Protein 4ZPL (pdb70)

Sequence (316 aa):
ATIRYSVAEEMESGSFVANVAKDLGLEVGKLAERGARLVAEGNRLHFRLHRKTGDLFVKEKLDREALCGKSDPCVLHFEIILAEPLQSFRVEVRVFDINDNAPVFLNKEPLLKIPESTPLGSRFPLQSAQDLDVGLNGLQNYTLSANTYFHLHTRFRSHGPKYAELVLDNPLDREAQPEVNLTITAVDGGSPPKSGTANIRVVVLDVNDHVPQFSRLVYRAQVPENSDNGSLVVVVTATDLDEGTNKQITYSLAENPEAVLRTFLVDPQTGEVRLRGPLDFEMIETYDIDIQATDGGGLSAHSKVLVEVVDVNDHH

CATH classification: 2.60.40.60 (+2 more: 2.60.40.60, 2.60.40.60)

Foldseek 3Di:
DAAEFEDEAQDAFFDFTDACQPVVVHHLVQQLVQPKDKFDPPPDDQWDADRNRSTITGHHRHHQCPQVNADQWRKDWIWIFTVPPTDIHIYIYTYHWDLPWAKEDPALEDEAEAELPDDAFDKAWDDAIDTRTYAQSTWADKAKDDDDFWGKDWDADPRHTPGIMTTTHDRHDCLVPQKDKIKMKIWGRHVVIHIYIGIYIYGYHWDLPWAKDKPDQEAEFEAEQPDDAFDFGDWIDIATSTDDQQTAKFKAFPDADPVDVQFWGADRHRGGTGTHDGGACVVDFKDKTWMWIAGSVGRIDIGIYIYGYDDHVPPD

Secondary structure (DSSP, 8-state):
--EEEEEETTPPTT-EEEETTGGGTS-HHHHHHTT-EEE--TT---EEEETTTTEEEESS---HHHHTTT-SS-EEEEEEE--SS--EEEEEEEEE-------B-S-SS-EEEEESSPPTT-EEEE---B--S-GGGSEEEEEE---SSEEEEEEE-SSSEEEEEEEE-S---TTT-SEEEEEEEEEE-SSS--EEEEEEEEEEEP------EES-SEEEEEEETTPPTT-EEEE--EE-S--TTTT--EEEE-S--HHHHHHEEE-TTT-EEEESS---TTT-SEEEEEEEEE-SSS-EEEEEEEEEEES-TT--

Radius of gyration: 41.29 Å; Cα contacts (8 Å, |Δi|>4): 731; chains: 1; bounding box: 138×32×54 Å

Organism: Mus musculus (NCBI:txid10090)

InterPro domains:
  IPR002126 Cadherin-like [PF00028] (141-233)
  IPR002126 Cadherin-like [PF00028] (247-337)
  IPR002126 Cadherin-like [PF00028] (356-442)
  IPR002126 Cadherin-like [PF00028] (457-553)
  IPR002126 Cadherin-like [PF00028] (581-662)
  IPR002126 Cadherin-like [PR00205] (73-92)
  IPR002126 Cadherin-like [PR00205] (242-271)
  IPR002126 Cadherin-like [PR00205] (314-326)
  IPR002126 Cadherin-like [PR00205] (326-345)
  IPR002126 Cadherin-like [PR00205] (450-463)
  IPR002126 Cadherin-like [PR00205] (510-536)
  IPR002126 Cadherin-like [PR00205] (544-561)
  IPR002126 Cadherin-like [PS50268] (75-133)
  IPR002126 Cadherin-like [PS50268] (134-242)
  IPR002126 Cadherin-like [PS50268] (243-347)
  IPR002126 Cadherin-like [PS50268] (348-452)
  IPR002126 Cadherin-like [PS50268] (453-562)
  IPR002126 Cadherin-like [PS50268] (577-672)
  IPR002126 Cadherin-like [SM00112] (45-131)
  IPR002126 Cadherin-like [SM00112] (155-240)

Structure (mmCIF, N/CA/C/O backbone):
data_4ZPL
#
_entry.id   4ZPL
#
_cell.length_a   74.990
_cell.length_b   106.520
_cell.length_c   149.350
_cell.angle_alpha   90.00
_cell.angle_beta   90.00
_cell.angle_gamma   90.00
#
_symmetry.space_group_name_H-M   'I 21 21 21'
#
loop_
_entity.id
_entity.type
_entity.pdbx_description
1 polymer 'Protein Pcdhb1'
2 branched beta-D-mannopyranose-(1-4)-2-acetamido-2-deoxy-beta-D-glucopyranose-(1-4)-[alpha-L-fucopyranose-(1-6)]2-acetamido-2-deoxy-beta-D-glucopyranose
3 non-polymer 'CALCIUM ION'
4 water water
#
loop_
_atom_site.group_PDB
_atom_site.id
_atom_site.type_symbol
_atom_site.label_atom_id
_atom_site.label_alt_id
_atom_site.label_comp_id
_atom_site.label_asym_id
_atom_site.label_entity_id
_atom_site.label_seq_id
_atom_site.pdbx_PDB_ins_code
_atom_site.Cartn_x
_atom_site.Cartn_y
_atom_site.Cartn_z
_atom_site.occupancy
_atom_site.B_iso_or_equiv
_atom_site.auth_seq_id
_atom_site.auth_comp_id
_atom_site.auth_asym_id
_atom_site.auth_atom_id
_atom_site.pdbx_PDB_model_num
ATOM 1 N N . ALA A 1 1 ? -67.248 -4.522 -17.101 1.00 89.31 1 ALA A N 1
ATOM 2 C CA . ALA A 1 1 ? -67.289 -5.401 -18.262 1.00 95.01 1 ALA A CA 1
ATOM 3 C C . ALA A 1 1 ? -66.424 -6.639 -18.044 1.00 95.49 1 ALA A C 1
ATOM 4 O O . ALA A 1 1 ? -66.880 -7.767 -18.230 1.00 91.87 1 ALA A O 1
ATOM 6 N N . THR A 1 2 ? -65.175 -6.419 -17.649 1.00 100.69 2 THR A N 1
ATOM 7 C CA . THR A 1 2 ? -64.254 -7.516 -17.382 1.00 87.04 2 THR A CA 1
ATOM 8 C C . THR A 1 2 ? -63.550 -7.315 -16.043 1.00 83.68 2 THR A C 1
ATOM 9 O O . THR A 1 2 ? -63.237 -6.188 -15.658 1.00 70.01 2 THR A O 1
ATOM 13 N N . ILE A 1 3 ? -63.313 -8.411 -15.329 1.00 68.35 3 ILE A N 1
ATOM 14 C CA . ILE A 1 3 ? -62.675 -8.335 -14.020 1.00 75.38 3 ILE A CA 1
ATOM 15 C C . ILE A 1 3 ? -61.223 -8.809 -14.100 1.00 87.80 3 ILE A C 1
ATOM 16 O O . ILE A 1 3 ? -60.911 -9.801 -14.764 1.00 94.23 3 ILE A O 1
ATOM 21 N N . ARG A 1 4 ? -60.330 -8.082 -13.438 1.00 79.57 4 ARG A N 1
ATOM 22 C CA . ARG A 1 4 ? -58.912 -8.403 -13.514 1.00 79.22 4 ARG A CA 1
ATOM 23 C C . ARG A 1 4 ? -58.227 -8.425 -12.153 1.00 64.79 4 ARG A C 1
ATOM 24 O O . ARG A 1 4 ? -58.667 -7.767 -11.208 1.00 66.35 4 ARG A O 1
ATOM 32 N N . TYR A 1 5 ? -57.147 -9.195 -12.064 1.00 65.67 5 TYR A N 1
ATOM 33 C CA . TYR A 1 5 ? -56.339 -9.251 -10.852 1.00 65.34 5 TYR A CA 1
ATOM 34 C C . TYR A 1 5 ? -54.855 -9.138 -11.189 1.00 76.77 5 TYR A C 1
ATOM 35 O O . TYR A 1 5 ? -54.465 -9.224 -12.355 1.00 76.75 5 TYR A O 1
ATOM 44 N N . SER A 1 6 ? -54.031 -8.949 -10.163 1.00 85.07 6 SER A N 1
ATOM 45 C CA . SER A 1 6 ? -52.585 -8.890 -10.343 1.00 81.81 6 SER A CA 1
ATOM 46 C C . SER A 1 6 ? -51.888 -9.869 -9.405 1.00 71.06 6 SER A C 1
ATOM 47 O O . SER A 1 6 ? -52.192 -9.925 -8.214 1.00 63.17 6 SER A O 1
ATOM 50 N N . VAL A 1 7 ? -50.955 -10.644 -9.948 1.00 66.73 7 VAL A N 1
ATOM 51 C CA . VAL A 1 7 ? -50.225 -11.624 -9.155 1.00 65.72 7 VAL A CA 1
ATOM 52 C C . VAL A 1 7 ? -48.721 -11.485 -9.390 1.00 83.03 7 VAL A C 1
ATOM 53 O O . VAL A 1 7 ? -48.289 -10.945 -10.410 1.00 85.35 7 VAL A O 1
ATOM 57 N N . ALA A 1 8 ? -47.926 -11.958 -8.435 1.00 89.34 8 ALA A N 1
ATOM 58 C CA . ALA A 1 8 ? -46.475 -11.894 -8.557 1.00 89.89 8 ALA A CA 1
ATOM 59 C C . ALA A 1 8 ? -45.930 -13.157 -9.215 1.00 82.73 8 ALA A C 1
ATOM 60 O O . ALA A 1 8 ? -46.465 -14.250 -9.028 1.00 89.84 8 ALA A O 1
ATOM 62 N N . GLU A 1 9 ? -44.861 -12.993 -9.986 1.00 73.17 9 GLU A N 1
ATOM 63 C CA . GLU A 1 9 ? -44.245 -14.095 -10.715 1.00 70.36 9 GLU A CA 1
ATOM 64 C C . GLU A 1 9 ? -43.568 -15.094 -9.781 1.00 80.62 9 GLU A C 1
ATOM 65 O O . GLU A 1 9 ? -43.077 -14.722 -8.714 1.00 81.39 9 GLU A O 1
ATOM 71 N N . GLU A 1 10 ? -43.570 -16.361 -10.185 1.00 78.91 10 GLU A N 1
ATOM 72 C CA . GLU A 1 10 ? -42.761 -17.399 -9.551 1.00 88.76 10 GLU A CA 1
ATOM 73 C C . GLU A 1 10 ? -43.094 -17.625 -8.079 1.00 80.21 10 GLU A C 1
ATOM 74 O O . GLU A 1 10 ? -42.214 -17.954 -7.285 1.00 92.19 10 GLU A O 1
ATOM 80 N N . MET A 1 11 ? -44.356 -17.440 -7.713 1.00 68.26 11 MET A N 1
ATOM 81 C CA . MET A 1 11 ? -44.791 -17.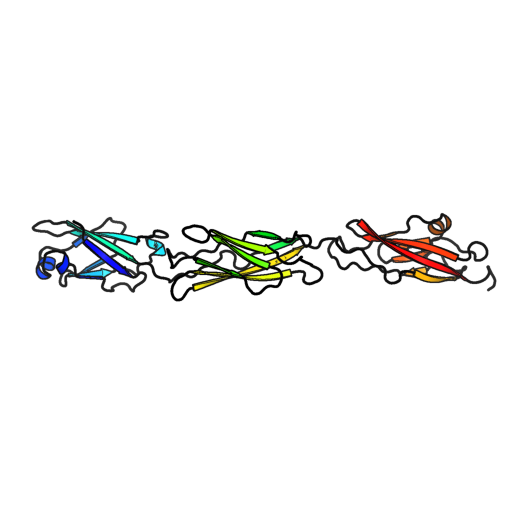775 -6.365 1.00 62.00 11 MET A CA 1
ATOM 82 C C . MET A 1 11 ? -45.260 -19.225 -6.346 1.00 72.47 11 MET A C 1
ATOM 83 O O . MET A 1 11 ? -45.781 -19.724 -7.344 1.00 80.53 11 MET A O 1
ATOM 88 N N . GLU A 1 12 ? -45.060 -19.892 -5.213 1.00 56.94 12 GLU A N 1
ATOM 89 C CA . GLU A 1 12 ? -45.383 -21.311 -5.070 1.00 45.58 12 GLU A CA 1
ATOM 90 C C . GLU A 1 12 ? -46.817 -21.637 -5.471 1.00 49.25 12 GLU A C 1
ATOM 91 O O . GLU A 1 12 ? -47.733 -20.850 -5.234 1.00 64.32 12 GLU A O 1
ATOM 97 N N . SER A 1 13 ? -46.999 -22.803 -6.083 1.00 51.69 13 SER A N 1
ATOM 98 C CA . SER A 1 13 ? -48.309 -23.234 -6.556 1.00 67.70 13 SER A CA 1
ATOM 99 C C . SER A 1 13 ? -49.262 -23.505 -5.396 1.00 64.93 13 SER A C 1
ATOM 100 O O . SER A 1 13 ? -48.841 -23.926 -4.322 1.00 56.01 13 SER A O 1
ATOM 103 N N . GLY A 1 14 ? -50.548 -23.261 -5.622 1.00 64.32 14 GLY A N 1
ATOM 104 C CA . GLY A 1 14 ? -51.554 -23.462 -4.595 1.00 63.34 14 GLY A CA 1
ATOM 105 C C . GLY A 1 14 ? -51.744 -22.231 -3.732 1.00 49.69 14 GLY A C 1
ATOM 106 O O . GLY A 1 14 ? -52.614 -22.197 -2.862 1.00 44.46 14 GLY A O 1
ATOM 107 N N . SER A 1 15 ? -50.923 -21.214 -3.974 1.00 45.11 15 SER A N 1
ATOM 108 C CA . SER A 1 15 ? -51.021 -19.962 -3.233 1.00 55.59 15 SER A CA 1
ATOM 109 C C . SER A 1 15 ? -52.260 -19.177 -3.649 1.00 56.32 15 SER A C 1
ATOM 110 O O . SER A 1 15 ? -52.764 -19.333 -4.760 1.00 52.64 15 SER A O 1
ATOM 113 N N . PHE A 1 16 ? -52.738 -18.332 -2.742 1.00 40.58 16 PHE A N 1
ATOM 114 C CA . PHE A 1 16 ? -53.965 -17.566 -2.936 1.00 45.24 16 PHE A CA 1
ATOM 115 C C . PHE A 1 16 ? -53.785 -16.429 -3.932 1.00 44.19 16 PHE A C 1
ATOM 116 O O . PHE A 1 16 ? -52.717 -15.821 -4.008 1.00 57.27 16 PHE A O 1
ATOM 124 N N . VAL A 1 17 ? -54.839 -16.143 -4.690 1.00 41.17 17 VAL A N 1
ATOM 125 C CA . VAL A 1 17 ? -54.812 -15.054 -5.658 1.00 44.97 17 VAL A CA 1
ATOM 126 C C . VAL A 1 17 ? -55.824 -13.975 -5.281 1.00 59.92 17 VAL A C 1
ATOM 127 O O . VAL A 1 17 ? -55.454 -12.835 -4.996 1.00 42.45 17 VAL A O 1
ATOM 131 N N . ALA A 1 18 ? -57.101 -14.346 -5.274 1.00 63.57 18 ALA A N 1
ATOM 132 C CA . ALA A 1 18 ? -58.174 -13.409 -4.963 1.00 68.51 18 ALA A CA 1
ATOM 133 C C . ALA A 1 18 ? -59.439 -14.149 -4.543 1.00 64.70 18 ALA A C 1
ATOM 134 O O . ALA A 1 18 ? -59.524 -15.369 -4.671 1.00 55.57 18 ALA A O 1
ATOM 136 N N . ASN A 1 19 ? -60.411 -13.408 -4.020 1.00 77.82 19 ASN A N 1
ATOM 137 C CA . ASN A 1 19 ? -61.705 -13.983 -3.681 1.00 74.70 19 ASN A CA 1
ATOM 138 C C . ASN A 1 19 ? -62.756 -13.503 -4.675 1.00 58.69 19 ASN A C 1
ATOM 139 O O . ASN A 1 19 ? -62.997 -12.304 -4.812 1.00 59.57 19 ASN A O 1
ATOM 144 N N . VAL A 1 20 ? -63.377 -14.454 -5.364 1.00 46.25 20 VAL A N 1
ATOM 145 C CA . VAL A 1 20 ? -64.233 -14.155 -6.508 1.00 58.02 20 VAL A CA 1
ATOM 146 C C . VAL A 1 20 ? -65.561 -13.504 -6.127 1.00 69.39 20 VAL A C 1
ATOM 147 O O . VAL A 1 20 ? -65.982 -12.533 -6.756 1.00 82.24 20 VAL A O 1
ATOM 151 N N . ALA A 1 21 ? -66.204 -14.040 -5.092 1.00 72.28 21 ALA A N 1
ATOM 152 C CA . ALA A 1 21 ? -67.551 -13.634 -4.688 1.00 64.23 21 ALA A CA 1
ATOM 153 C C . ALA A 1 21 ? -67.720 -12.126 -4.514 1.00 67.88 21 ALA A C 1
ATOM 154 O O . ALA A 1 21 ? -68.772 -11.573 -4.840 1.00 62.16 21 ALA A O 1
ATOM 156 N N . LYS A 1 22 ? -66.686 -11.469 -3.997 1.00 74.90 22 LYS A N 1
ATOM 157 C CA . LYS A 1 22 ? -66.738 -10.035 -3.729 1.00 80.13 22 LYS A CA 1
ATOM 158 C C . LYS A 1 22 ? -66.973 -9.223 -4.998 1.00 74.11 22 LYS A C 1
ATOM 159 O O . LYS A 1 22 ? -68.006 -8.568 -5.149 1.00 73.91 22 LYS A O 1
ATOM 161 N N . ASP A 1 23 ? -66.009 -9.276 -5.911 1.00 79.10 23 ASP A N 1
ATOM 162 C CA . ASP A 1 23 ? -66.077 -8.494 -7.140 1.00 88.67 23 ASP A CA 1
ATOM 163 C C . ASP A 1 23 ? -66.768 -9.251 -8.274 1.00 68.92 23 ASP A C 1
ATOM 164 O O . ASP A 1 23 ? -66.471 -9.035 -9.447 1.00 60.37 23 ASP A O 1
ATOM 169 N N . LEU A 1 24 ? -67.692 -10.137 -7.916 1.00 66.33 24 LEU A N 1
ATOM 170 C CA . LEU A 1 24 ? -68.501 -10.831 -8.911 1.00 69.65 24 LEU A CA 1
ATOM 171 C C . LEU A 1 24 ? -69.940 -10.329 -8.861 1.00 68.96 24 LEU A C 1
ATOM 172 O O . LEU A 1 24 ? -70.702 -10.497 -9.812 1.00 61.82 24 LEU A O 1
ATOM 177 N N . GLY A 1 25 ? -70.298 -9.700 -7.746 1.00 76.95 25 GLY A N 1
ATOM 178 C CA . GLY A 1 25 ? -71.646 -9.203 -7.545 1.00 76.60 25 GLY A CA 1
ATOM 179 C C . GLY A 1 25 ? -72.534 -10.258 -6.917 1.00 74.24 25 GLY A C 1
ATOM 180 O O . GLY A 1 25 ? -73.759 -10.204 -7.032 1.00 94.19 25 GLY A O 1
ATOM 181 N N . LEU A 1 26 ? -71.907 -11.225 -6.253 1.00 53.57 26 LEU A N 1
ATOM 182 C CA . LEU A 1 26 ? -72.626 -12.337 -5.640 1.00 49.36 26 LEU A CA 1
ATOM 183 C C . LEU A 1 26 ? -72.208 -12.562 -4.190 1.00 47.05 26 LEU A C 1
ATOM 184 O O . LEU A 1 26 ? -71.659 -11.672 -3.539 1.00 55.22 26 LEU A O 1
ATOM 189 N N . GLU A 1 27 ? -72.484 -13.765 -3.697 1.00 40.82 27 GLU A N 1
ATOM 190 C CA . GLU A 1 27 ? -72.029 -14.205 -2.384 1.00 57.52 27 GLU A CA 1
ATOM 191 C C . GLU A 1 27 ? -71.468 -15.623 -2.504 1.00 80.93 27 GLU A C 1
ATOM 192 O O . GLU A 1 27 ? -71.684 -16.295 -3.513 1.00 100.47 27 GLU A O 1
ATOM 198 N N . VAL A 1 28 ? -70.745 -16.065 -1.479 1.00 77.70 28 VAL A N 1
ATOM 199 C CA . VAL A 1 28 ? -70.077 -17.365 -1.490 1.00 66.57 28 VAL A CA 1
ATOM 200 C C . VAL A 1 28 ? -71.053 -18.522 -1.709 1.00 68.60 28 VAL A C 1
ATOM 201 O O . VAL A 1 28 ? -70.811 -19.417 -2.529 1.00 70.09 28 VAL A O 1
ATOM 205 N N . GLY A 1 29 ? -72.157 -18.494 -0.968 1.00 76.34 29 GLY A N 1
ATOM 206 C CA . GLY A 1 29 ? -73.191 -19.505 -1.084 1.00 77.96 29 GLY A CA 1
ATOM 207 C C . GLY A 1 29 ? -73.770 -19.568 -2.483 1.00 72.10 29 GLY A C 1
ATOM 208 O O . GLY A 1 29 ? -74.093 -20.645 -2.980 1.00 69.82 29 GLY A O 1
ATOM 209 N N . LYS A 1 30 ? -73.900 -18.407 -3.118 1.00 59.93 30 LYS A N 1
ATOM 210 C CA . LYS A 1 30 ? -74.368 -18.335 -4.497 1.00 63.58 30 LYS A CA 1
ATOM 211 C C . LYS A 1 30 ? -73.373 -19.005 -5.434 1.00 70.46 30 LYS A C 1
ATOM 212 O O . LYS A 1 30 ? -73.765 -19.694 -6.376 1.00 71.42 30 LYS A O 1
ATOM 215 N N . LEU A 1 31 ? -72.086 -18.792 -5.172 1.00 82.62 31 LEU A N 1
ATOM 216 C CA . LEU A 1 31 ? -71.029 -19.431 -5.948 1.00 77.87 31 LEU A CA 1
ATOM 217 C C . LEU A 1 31 ? -71.131 -20.946 -5.846 1.00 74.05 31 LEU A C 1
ATOM 218 O O . LEU A 1 31 ? -71.059 -21.651 -6.852 1.00 72.98 31 LEU A O 1
ATOM 223 N N . ALA A 1 32 ? -71.302 -21.440 -4.623 1.00 72.38 32 ALA A N 1
ATOM 224 C CA . ALA A 1 32 ? -71.448 -22.874 -4.401 1.00 62.37 32 ALA A CA 1
ATOM 225 C C . ALA A 1 32 ? -72.706 -23.421 -5.075 1.00 69.07 32 ALA A C 1
ATOM 226 O O . ALA A 1 32 ? -72.709 -24.537 -5.595 1.00 56.55 32 ALA A O 1
ATOM 228 N N . GLU A 1 33 ? -73.767 -22.619 -5.072 1.00 75.19 33 GLU A N 1
ATOM 229 C CA . GLU A 1 33 ? -75.073 -23.051 -5.561 1.00 74.04 33 GLU A CA 1
ATOM 230 C C . GLU A 1 33 ? -75.194 -22.996 -7.082 1.00 70.83 33 GLU A C 1
ATOM 231 O O . GLU A 1 33 ? -75.684 -23.938 -7.706 1.00 71.50 33 GLU A O 1
ATOM 237 N N . ARG A 1 34 ? -74.745 -21.895 -7.675 1.00 71.16 34 ARG A N 1
ATOM 238 C CA . ARG A 1 34 ? -74.921 -21.673 -9.108 1.00 70.97 34 ARG A CA 1
ATOM 239 C C . ARG A 1 34 ? -73.926 -22.463 -9.957 1.00 63.20 34 ARG A C 1
ATOM 240 O O . ARG A 1 34 ? -73.890 -22.316 -11.178 1.00 70.42 34 ARG A O 1
ATOM 248 N N . GLY A 1 35 ? -73.125 -23.302 -9.308 1.00 66.25 35 GLY A N 1
ATOM 249 C CA . GLY A 1 35 ? -72.167 -24.139 -10.005 1.00 62.02 35 GLY A CA 1
ATOM 250 C C . GLY A 1 35 ? -71.068 -23.345 -10.684 1.00 71.10 35 GLY A C 1
ATOM 251 O O . GLY A 1 35 ? -70.916 -23.397 -11.905 1.00 75.01 35 GLY A O 1
ATOM 252 N N . ALA A 1 36 ? -70.299 -22.608 -9.888 1.00 71.17 36 ALA A N 1
ATOM 253 C CA . ALA A 1 36 ? -69.202 -21.800 -10.407 1.00 64.43 36 ALA A CA 1
ATOM 254 C C . ALA A 1 36 ? -68.103 -22.677 -10.992 1.00 63.09 36 ALA A C 1
ATOM 255 O O . ALA A 1 36 ? -67.435 -23.412 -10.266 1.00 65.53 36 ALA A O 1
ATOM 257 N N . ARG A 1 37 ? -67.915 -22.600 -12.305 1.00 64.91 37 ARG A N 1
ATOM 258 C CA . ARG A 1 37 ? -66.905 -23.425 -12.959 1.00 65.05 37 ARG A CA 1
ATOM 259 C C . ARG A 1 37 ? -65.925 -22.578 -13.765 1.00 69.69 37 ARG A C 1
ATOM 260 O O . ARG A 1 37 ? -66.319 -21.620 -14.423 1.00 70.43 37 ARG A O 1
ATOM 268 N N . LEU A 1 38 ? -64.645 -22.932 -13.704 1.00 79.36 38 LEU A N 1
ATOM 269 C CA . LEU A 1 38 ? -63.623 -22.220 -14.463 1.00 56.53 38 LEU A CA 1
ATOM 270 C C . LEU A 1 38 ? -63.396 -22.855 -15.829 1.00 65.43 38 LEU A C 1
ATOM 271 O O . LEU A 1 38 ? -63.070 -24.036 -15.927 1.00 62.59 38 LEU A O 1
ATOM 276 N N . VAL A 1 39 ? -63.577 -22.063 -16.882 1.00 73.83 39 VAL A N 1
ATOM 277 C CA . VAL A 1 39 ? -63.357 -22.539 -18.242 1.00 97.25 39 VAL A CA 1
ATOM 278 C C . VAL A 1 39 ? -62.564 -21.530 -19.069 1.00 92.92 39 VAL A C 1
ATOM 279 O O . VAL A 1 39 ? -62.871 -20.338 -19.084 1.00 102.72 39 VAL A O 1
ATOM 283 N N . ALA A 1 40 ? -61.530 -22.025 -19.740 1.00 80.83 40 ALA A N 1
ATOM 284 C CA . ALA A 1 40 ? -60.769 -21.239 -20.699 1.00 84.93 40 ALA A CA 1
ATOM 285 C C . ALA A 1 40 ? -60.530 -22.093 -21.933 1.00 107.39 40 ALA A C 1
ATOM 286 O O . ALA A 1 40 ? -61.140 -23.152 -22.084 1.00 107.47 40 ALA A O 1
ATOM 288 N N . GLU A 1 41 ? -59.648 -21.640 -22.817 1.00 112.03 41 GLU A N 1
ATOM 289 C CA . GLU A 1 41 ? -59.260 -22.451 -23.964 1.00 122.25 41 GLU A CA 1
ATOM 290 C C . GLU A 1 41 ? -58.541 -23.702 -23.470 1.00 143.76 41 GLU A C 1
ATOM 291 O O . GLU A 1 41 ? -57.956 -23.703 -22.386 1.00 146.02 41 GLU A O 1
ATOM 297 N N . GLY A 1 42 ? -58.593 -24.765 -24.266 1.00 149.27 42 GLY A N 1
ATOM 298 C CA . GLY A 1 42 ? -58.083 -26.062 -23.859 1.00 148.53 42 GLY A CA 1
ATOM 299 C C . GLY A 1 42 ? -56.627 -26.102 -23.433 1.00 156.20 42 GLY A C 1
ATOM 300 O O . GLY A 1 42 ? -56.257 -26.877 -22.551 1.00 154.39 42 GLY A O 1
ATOM 301 N N . ASN A 1 43 ? -55.799 -25.266 -24.052 1.00 168.17 43 ASN A N 1
ATOM 302 C CA . ASN A 1 43 ? -54.361 -25.293 -23.804 1.00 170.70 43 ASN A CA 1
ATOM 303 C C . ASN A 1 43 ? -53.960 -24.736 -22.440 1.00 157.13 43 ASN A C 1
ATOM 304 O O . ASN A 1 43 ? -53.025 -25.234 -21.814 1.00 158.85 43 ASN A O 1
ATOM 309 N N . ARG A 1 44 ? -54.665 -23.708 -21.977 1.00 136.34 44 ARG A N 1
ATOM 310 C CA . ARG A 1 44 ? -54.294 -23.043 -20.730 1.00 113.40 44 ARG A CA 1
ATOM 311 C C . ARG A 1 44 ? -55.263 -23.334 -19.582 1.00 108.07 44 ARG A C 1
ATOM 312 O O . ARG A 1 44 ? -56.462 -23.074 -19.681 1.00 122.48 44 ARG A O 1
ATOM 314 N N . LEU A 1 45 ? -54.721 -23.875 -18.494 1.00 91.83 45 LEU A N 1
ATOM 315 C CA . LEU A 1 45 ? -55.488 -24.158 -17.285 1.00 91.05 45 LEU A CA 1
ATOM 316 C C . LEU A 1 45 ? -54.668 -23.754 -16.064 1.00 74.79 45 LEU A C 1
ATOM 317 O O . LEU A 1 45 ? -54.318 -24.592 -15.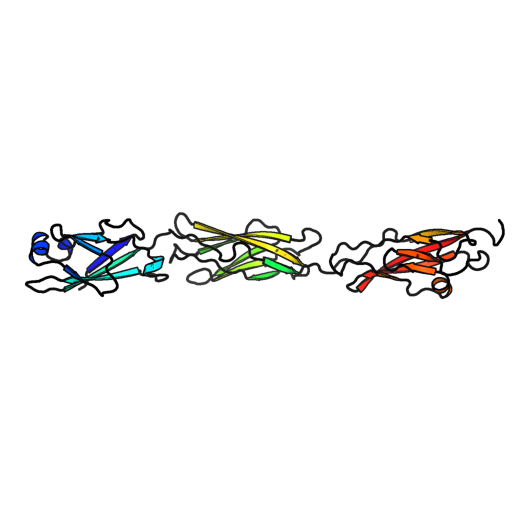235 1.00 78.32 45 LEU A O 1
ATOM 322 N N . HIS A 1 46 ? -54.367 -22.464 -15.958 1.00 64.88 46 HIS A N 1
ATOM 323 C CA . HIS A 1 46 ? -53.387 -21.976 -14.990 1.00 60.24 46 HIS A CA 1
ATOM 324 C C . HIS A 1 46 ? -53.909 -21.810 -13.562 1.00 57.03 46 HIS A C 1
ATOM 325 O O . HIS A 1 46 ? -53.119 -21.770 -12.618 1.00 46.79 46 HIS A O 1
ATOM 332 N N . PHE A 1 47 ? -55.224 -21.712 -13.392 1.00 71.12 47 PHE A N 1
ATOM 333 C CA . PHE A 1 47 ? -55.782 -21.434 -12.068 1.00 60.29 47 PHE A CA 1
ATOM 334 C C . PHE A 1 47 ? -56.777 -22.492 -11.592 1.00 45.16 47 PHE A C 1
ATOM 335 O O . PHE A 1 47 ? -57.090 -23.440 -12.313 1.00 66.89 47 PHE A O 1
ATOM 343 N N . ARG A 1 48 ? -57.262 -22.315 -10.366 1.00 44.65 48 ARG A N 1
ATOM 344 C CA . ARG A 1 48 ? -58.234 -23.223 -9.766 1.00 55.82 48 ARG A CA 1
ATOM 345 C C . ARG A 1 48 ? -59.160 -22.464 -8.818 1.00 57.48 48 ARG A C 1
ATOM 346 O O . ARG A 1 48 ? -58.708 -21.622 -8.043 1.00 73.24 48 ARG A O 1
ATOM 354 N N . LEU A 1 49 ? -60.454 -22.764 -8.884 1.00 47.33 49 LEU A N 1
ATOM 355 C CA . LEU A 1 49 ? -61.432 -22.110 -8.021 1.00 56.64 49 LEU A CA 1
ATOM 356 C C . LEU A 1 49 ? -62.056 -23.072 -7.015 1.00 74.50 49 LEU A C 1
ATOM 357 O O . LEU A 1 49 ? -62.568 -24.127 -7.384 1.00 72.06 49 LEU A O 1
ATOM 362 N N . HIS A 1 50 ? -62.010 -22.696 -5.741 1.00 69.85 50 HIS A N 1
ATOM 363 C CA . HIS A 1 50 ? -62.725 -23.422 -4.703 1.00 68.81 50 HIS A CA 1
ATOM 364 C C . HIS A 1 50 ? -64.093 -22.780 -4.504 1.00 79.19 50 HIS A C 1
ATOM 365 O O . HIS A 1 50 ? -64.191 -21.647 -4.025 1.00 89.21 50 HIS A O 1
ATOM 372 N N . ARG A 1 51 ? -65.136 -23.515 -4.888 1.00 75.67 51 ARG A N 1
ATOM 373 C CA . ARG A 1 51 ? -66.515 -23.032 -4.855 1.00 48.41 51 ARG A CA 1
ATOM 374 C C . ARG A 1 51 ? -66.992 -22.667 -3.453 1.00 57.49 51 ARG A C 1
ATOM 375 O O . ARG A 1 51 ? -67.446 -21.546 -3.217 1.00 55.17 51 ARG A O 1
ATOM 383 N N . LYS A 1 52 ? -66.892 -23.624 -2.534 1.00 50.58 52 LYS A N 1
ATOM 384 C CA . LYS A 1 52 ? -67.449 -23.483 -1.189 1.00 58.53 52 LYS A CA 1
ATOM 385 C C . LYS A 1 52 ? -66.915 -22.267 -0.440 1.00 72.82 52 LYS A C 1
ATOM 386 O O . LYS A 1 52 ? -67.553 -21.768 0.483 1.00 87.46 52 LYS A O 1
ATOM 392 N N . THR A 1 53 ? -65.744 -21.792 -0.848 1.00 69.97 53 THR A N 1
ATOM 393 C CA . THR A 1 53 ? -65.115 -20.645 -0.207 1.00 58.14 53 THR A CA 1
ATOM 394 C C . THR A 1 53 ? -64.986 -19.476 -1.174 1.00 37.87 53 THR A C 1
ATOM 395 O O . THR A 1 53 ? -64.725 -18.345 -0.764 1.00 38.02 53 THR A O 1
ATOM 399 N N . GLY A 1 54 ? -65.175 -19.757 -2.459 1.00 38.19 54 GLY A N 1
ATOM 400 C CA . GLY A 1 54 ? -65.017 -18.750 -3.491 1.00 38.75 54 GLY A CA 1
ATOM 401 C C . GLY A 1 54 ? -63.575 -18.300 -3.607 1.00 70.18 54 GLY A C 1
ATOM 402 O O . GLY A 1 54 ? -63.304 -17.147 -3.942 1.00 39.45 54 GLY A O 1
ATOM 403 N N . ASP A 1 55 ? -62.644 -19.210 -3.338 1.00 66.51 55 ASP A N 1
ATOM 404 C CA . ASP A 1 55 ? -61.230 -18.837 -3.302 1.00 57.20 55 ASP A CA 1
ATOM 405 C C . ASP A 1 55 ? -60.487 -19.184 -4.588 1.00 55.99 55 ASP A C 1
ATOM 406 O O . ASP A 1 55 ? -60.585 -20.298 -5.092 1.00 43.32 55 ASP A O 1
ATOM 411 N N . LEU A 1 56 ? -59.731 -18.224 -5.108 1.00 55.65 56 LEU A N 1
ATOM 412 C CA . LEU A 1 56 ? -58.969 -18.436 -6.331 1.00 56.99 56 LEU A CA 1
ATOM 413 C C . LEU A 1 56 ? -57.501 -18.725 -6.028 1.00 52.76 56 LEU A C 1
ATOM 414 O O . LEU A 1 56 ? -56.784 -17.876 -5.500 1.00 72.17 56 LEU A O 1
ATOM 419 N N . PHE A 1 57 ? -57.066 -19.934 -6.364 1.00 52.13 57 PHE A N 1
ATOM 420 C CA . PHE A 1 57 ? -55.681 -20.343 -6.163 1.00 48.59 57 PHE A CA 1
ATOM 421 C C . PHE A 1 57 ? -54.981 -20.519 -7.506 1.00 55.08 57 PHE A C 1
ATOM 422 O O . PHE A 1 57 ? -55.631 -20.795 -8.516 1.00 63.40 57 PHE A O 1
ATOM 430 N N . VAL A 1 58 ? -53.662 -20.354 -7.518 1.00 77.37 58 VAL A N 1
ATOM 431 C CA . VAL A 1 58 ? -52.890 -20.582 -8.730 1.00 69.42 58 VAL A CA 1
ATOM 432 C C . VAL A 1 58 ? -52.418 -22.035 -8.755 1.00 54.88 58 VAL A C 1
ATOM 433 O O . VAL A 1 58 ? -51.897 -22.552 -7.768 1.00 50.38 58 VAL A O 1
ATOM 437 N N . LYS A 1 59 ? -52.621 -22.696 -9.888 1.00 52.24 59 LYS A N 1
ATOM 438 C CA . LYS A 1 59 ? -52.417 -24.137 -9.980 1.00 60.93 59 LYS A CA 1
ATOM 439 C C . LYS A 1 59 ? -50.946 -24.517 -10.132 1.00 70.52 59 LYS A C 1
ATOM 440 O O . LYS A 1 59 ? -50.543 -25.627 -9.777 1.00 72.89 59 LYS A O 1
ATOM 446 N N . GLU A 1 60 ? -50.143 -23.595 -10.653 1.00 78.62 60 GLU A N 1
ATOM 447 C CA . GLU A 1 60 ? -48.744 -23.890 -10.940 1.00 73.95 60 GLU A CA 1
ATOM 448 C C . GLU A 1 60 ? -47.838 -22.684 -10.715 1.00 69.66 60 GLU A C 1
ATOM 449 O O . GLU A 1 60 ? -48.298 -21.542 -10.707 1.00 76.30 60 GLU A O 1
ATOM 455 N N . LYS A 1 61 ? -46.547 -22.946 -10.534 1.00 66.78 61 LYS A N 1
ATOM 456 C CA . LYS A 1 61 ? -45.569 -21.880 -10.368 1.00 73.80 61 LYS A CA 1
ATOM 457 C C . LYS A 1 61 ? -45.434 -21.100 -11.672 1.00 76.00 61 LYS A C 1
ATOM 458 O O . LYS A 1 61 ? -44.896 -21.608 -12.657 1.00 80.42 61 LYS A O 1
ATOM 464 N N . LEU A 1 62 ? -45.937 -19.870 -11.674 1.00 77.19 62 LEU A N 1
ATOM 465 C CA . LEU A 1 62 ? -45.977 -19.061 -12.886 1.00 80.48 62 LEU A CA 1
ATOM 466 C C . LEU A 1 62 ? -44.616 -18.472 -13.241 1.00 77.40 62 LEU A C 1
ATOM 467 O O . LEU A 1 62 ? -44.074 -17.648 -12.508 1.00 66.42 62 LEU A O 1
ATOM 472 N N . ASP A 1 63 ? -44.075 -18.899 -14.377 1.00 75.96 63 ASP A N 1
ATOM 473 C CA . ASP A 1 63 ? -42.813 -18.369 -14.877 1.00 83.37 63 ASP A CA 1
ATOM 474 C C . ASP A 1 63 ? -43.071 -17.396 -16.023 1.00 80.88 63 ASP A C 1
ATOM 475 O O . ASP A 1 63 ? -43.449 -17.805 -17.119 1.00 77.67 63 ASP A O 1
ATOM 480 N N . ARG A 1 64 ? -42.864 -16.109 -15.762 1.00 78.40 64 ARG A N 1
ATOM 481 C CA . ARG A 1 64 ? -43.199 -15.064 -16.725 1.00 66.73 64 ARG A CA 1
ATOM 482 C C . ARG A 1 64 ? -42.344 -15.132 -17.990 1.00 74.55 64 ARG A C 1
ATOM 483 O O . ARG A 1 64 ? -42.814 -14.809 -19.081 1.00 80.78 64 ARG A O 1
ATOM 491 N N . GLU A 1 65 ? -41.091 -15.552 -17.840 1.00 79.42 65 GLU A N 1
ATOM 492 C CA . GLU A 1 65 ? -40.177 -15.644 -18.976 1.00 77.08 65 GLU A CA 1
ATOM 493 C C . GLU A 1 65 ? -40.565 -16.775 -19.924 1.00 91.36 65 GLU A C 1
ATOM 494 O O . GLU A 1 65 ? -40.097 -16.833 -21.061 1.00 112.24 65 GLU A O 1
ATOM 500 N N . ALA A 1 66 ? -41.422 -17.673 -19.452 1.00 64.80 66 ALA A N 1
ATOM 501 C CA . ALA A 1 66 ? -41.884 -18.788 -20.269 1.00 67.16 66 ALA A CA 1
ATOM 502 C C . ALA A 1 66 ? -43.251 -18.491 -20.875 1.00 74.86 66 ALA A C 1
ATOM 503 O O . ALA A 1 66 ? -43.482 -18.738 -22.058 1.00 86.56 66 ALA A O 1
ATOM 505 N N . LEU A 1 67 ? -44.151 -17.955 -20.057 1.00 70.14 67 LEU A N 1
ATOM 506 C CA . LEU A 1 67 ? -45.512 -17.664 -20.497 1.00 81.33 67 LEU A CA 1
ATOM 507 C C . LEU A 1 67 ? -45.553 -16.525 -21.512 1.00 96.11 67 LEU A C 1
ATOM 508 O O . LEU A 1 67 ? -46.061 -16.688 -22.622 1.00 104.68 67 LEU A O 1
ATOM 513 N N . CYS A 1 68 ? -45.014 -15.372 -21.129 1.00 84.55 68 CYS A N 1
ATOM 514 C CA . CYS A 1 68 ? -45.075 -14.181 -21.970 1.00 76.39 68 CYS A CA 1
ATOM 515 C C . CYS A 1 68 ? -43.770 -13.942 -22.723 1.00 84.44 68 CYS A C 1
ATOM 516 O O . CYS A 1 68 ? -43.748 -13.248 -23.740 1.00 86.52 68 CYS A O 1
ATOM 519 N N . GLY A 1 69 ? -42.684 -14.521 -22.222 1.00 78.14 69 GLY A N 1
ATOM 520 C CA . GLY A 1 69 ? -41.386 -14.372 -22.855 1.00 71.28 69 GLY A CA 1
ATOM 521 C C . GLY A 1 69 ? -40.785 -12.995 -22.653 1.00 74.84 69 GLY A C 1
ATOM 522 O O . GLY A 1 69 ? -40.285 -12.677 -21.574 1.00 79.91 69 GLY A O 1
ATOM 523 N N . LYS A 1 70 ? -40.837 -12.175 -23.698 1.00 72.00 70 LYS A N 1
ATOM 524 C CA . LYS A 1 70 ? -40.258 -10.836 -23.656 1.00 70.07 70 LYS A CA 1
ATOM 525 C C . LYS A 1 70 ? -41.324 -9.747 -23.742 1.00 79.68 70 LYS A C 1
ATOM 526 O O . LYS A 1 70 ? -41.028 -8.606 -24.096 1.00 78.55 70 LYS A O 1
ATOM 532 N N . SER A 1 71 ? -42.563 -10.102 -23.418 1.00 91.19 71 SER A N 1
ATOM 533 C CA . SER A 1 71 ? -43.670 -9.155 -23.497 1.00 90.81 71 SER A CA 1
ATOM 534 C C . SER A 1 71 ? -43.848 -8.404 -22.181 1.00 98.31 71 SER A C 1
ATOM 535 O O . SER A 1 71 ? -43.796 -8.997 -21.105 1.00 98.93 71 SER A O 1
ATOM 538 N N . ASP A 1 72 ? -44.062 -7.096 -22.278 1.00 95.89 72 ASP A N 1
ATOM 539 C CA . ASP A 1 72 ? -44.185 -6.246 -21.097 1.00 101.03 72 ASP A CA 1
ATOM 540 C C . ASP A 1 72 ? -45.437 -6.569 -20.268 1.00 91.27 72 ASP A C 1
ATOM 541 O O . ASP A 1 72 ? -45.334 -6.742 -19.053 1.00 86.69 72 ASP A O 1
ATOM 546 N N . PRO A 1 73 ? -46.623 -6.653 -20.903 1.00 94.86 73 PRO A N 1
ATOM 547 C CA . PRO A 1 73 ? -47.733 -7.085 -20.051 1.00 80.57 73 PRO A CA 1
ATOM 548 C C . PRO A 1 73 ? -47.992 -8.588 -20.154 1.00 69.56 73 PRO A C 1
ATOM 549 O O . PRO A 1 73 ? -48.351 -9.087 -21.219 1.00 66.66 73 PRO A O 1
ATOM 553 N N . CYS A 1 74 ? -47.802 -9.304 -19.051 1.00 63.28 74 CYS A N 1
ATOM 554 C CA . CYS A 1 74 ? -48.052 -10.740 -19.031 1.00 64.64 74 CYS A CA 1
ATOM 555 C C . CYS A 1 74 ? -49.432 -11.036 -18.456 1.00 96.22 74 CYS A C 1
ATOM 556 O O . CYS A 1 74 ? -49.609 -11.075 -17.242 1.00 121.71 74 CYS A O 1
ATOM 559 N N . VAL A 1 75 ? -50.407 -11.246 -19.335 1.00 96.43 75 VAL A N 1
ATOM 560 C CA . VAL A 1 75 ? -51.790 -11.438 -18.913 1.00 77.45 75 VAL A CA 1
ATOM 561 C C . VAL A 1 75 ? -52.314 -12.830 -19.256 1.00 67.09 75 VAL A C 1
ATOM 562 O O . VAL A 1 75 ? -52.125 -13.319 -20.366 1.00 58.20 75 VAL A O 1
ATOM 566 N N . LEU A 1 76 ? -52.971 -13.465 -18.290 1.00 55.03 76 LEU A N 1
ATOM 567 C CA . LEU A 1 76 ? -53.617 -14.752 -18.516 1.00 76.73 76 LEU A CA 1
ATOM 568 C C . LEU A 1 76 ? -55.135 -14.601 -18.440 1.00 81.32 76 LEU A C 1
ATOM 569 O O . LEU A 1 76 ? -55.668 -14.079 -17.461 1.00 88.79 76 LEU A O 1
ATOM 574 N N . HIS A 1 77 ? -55.822 -15.054 -19.484 1.00 90.12 77 HIS A N 1
ATOM 575 C CA . HIS A 1 77 ? -57.272 -14.920 -19.566 1.00 88.71 77 HIS A CA 1
ATOM 576 C C . HIS A 1 77 ? -57.992 -16.228 -19.264 1.00 91.81 77 HIS A C 1
ATOM 577 O O . HIS A 1 77 ? -57.518 -17.306 -19.619 1.00 84.15 77 HIS A O 1
ATOM 584 N N . PHE A 1 78 ? -59.144 -16.118 -18.609 1.00 95.78 78 PHE A N 1
ATOM 585 C CA . PHE A 1 78 ? -60.008 -17.268 -18.363 1.00 85.95 78 PHE A CA 1
ATOM 586 C C . PHE A 1 78 ? -61.391 -16.783 -17.958 1.00 89.81 78 PHE A C 1
ATOM 587 O O . PHE A 1 78 ? -61.534 -15.688 -17.417 1.00 85.89 78 PHE A O 1
ATOM 595 N N . GLU A 1 79 ? -62.410 -17.594 -18.223 1.00 94.26 79 GLU A N 1
ATOM 596 C CA . GLU A 1 79 ? -63.774 -17.177 -17.939 1.00 84.77 79 GLU A CA 1
ATOM 597 C C . GLU A 1 79 ? -64.435 -18.024 -16.859 1.00 68.52 79 GLU A C 1
ATOM 598 O O . GLU A 1 79 ? -64.309 -19.248 -16.843 1.00 64.69 79 GLU A O 1
ATOM 604 N N . ILE A 1 80 ? -65.137 -17.349 -15.956 1.00 62.17 80 ILE A N 1
ATOM 605 C CA . ILE A 1 80 ? -65.931 -18.022 -14.939 1.00 58.95 80 ILE A CA 1
ATOM 606 C C . ILE A 1 80 ? -67.358 -18.191 -15.433 1.00 71.40 80 ILE A C 1
ATOM 607 O O . ILE A 1 80 ? -68.061 -17.207 -15.665 1.00 72.86 80 ILE A O 1
ATOM 612 N N . ILE A 1 81 ? -67.785 -19.437 -15.604 1.00 62.56 81 ILE A N 1
ATOM 613 C CA . ILE A 1 81 ? -69.151 -19.707 -16.025 1.00 71.48 81 ILE A CA 1
ATOM 614 C C . ILE A 1 81 ? -70.015 -20.076 -14.821 1.00 83.41 81 ILE A C 1
ATOM 615 O O . ILE A 1 81 ? -69.566 -20.762 -13.894 1.00 86.45 81 ILE A O 1
ATOM 620 N N . LEU A 1 82 ? -71.250 -19.586 -14.835 1.00 85.36 82 LEU A N 1
ATOM 621 C CA . LEU A 1 82 ? -72.228 -19.901 -13.802 1.00 77.06 82 LEU A CA 1
ATOM 622 C C . LEU A 1 82 ? -73.430 -20.589 -14.434 1.00 76.20 82 LEU A C 1
ATOM 623 O O . LEU A 1 82 ? -73.375 -21.011 -15.589 1.00 75.77 82 LEU A O 1
ATOM 628 N N . ALA A 1 83 ? -74.516 -20.699 -13.677 1.00 69.67 83 ALA A N 1
ATOM 629 C CA . ALA A 1 83 ? -75.736 -21.317 -14.184 1.00 77.35 83 ALA A CA 1
ATOM 630 C C . ALA A 1 83 ? -76.951 -20.895 -13.368 1.00 87.65 83 ALA A C 1
ATOM 631 O O . ALA A 1 83 ? -76.851 -20.671 -12.161 1.00 97.59 83 ALA A O 1
ATOM 633 N N . GLU A 1 84 ? -78.092 -20.794 -14.044 1.00 80.18 84 GLU A N 1
ATOM 634 C CA . GLU A 1 84 ? -79.364 -20.432 -13.422 1.00 65.11 84 GLU A CA 1
ATOM 635 C C . GLU A 1 84 ? -79.283 -19.146 -12.594 1.00 62.09 84 GLU A C 1
ATOM 636 O O . GLU A 1 84 ? -79.315 -19.201 -11.364 1.00 49.64 84 GLU A O 1
ATOM 642 N N . PRO A 1 85 ? -79.173 -17.984 -13.261 1.00 52.51 85 PRO A N 1
ATOM 643 C CA . PRO A 1 85 ? -79.072 -17.796 -14.713 1.00 53.52 85 PRO A CA 1
ATOM 644 C C . PRO A 1 85 ? -77.656 -18.044 -15.232 1.00 66.70 85 PRO A C 1
ATOM 645 O O . PRO A 1 85 ? -76.695 -17.888 -14.481 1.00 87.26 85 PRO A O 1
ATOM 649 N N . LEU A 1 86 ? -77.536 -18.424 -16.500 1.00 61.17 86 LEU A N 1
ATOM 650 C CA . LEU A 1 86 ? -76.237 -18.748 -17.079 1.00 66.77 86 LEU A CA 1
ATOM 651 C C . LEU A 1 86 ? -75.456 -17.482 -17.424 1.00 70.52 86 LEU A C 1
ATOM 652 O O . LEU A 1 86 ? -75.723 -16.829 -18.432 1.00 60.05 86 LEU A O 1
ATOM 657 N N . GLN A 1 87 ? -74.492 -17.143 -16.573 1.00 70.29 87 GLN A N 1
ATOM 658 C CA . GLN A 1 87 ? -73.643 -15.979 -16.796 1.00 70.30 87 GLN A CA 1
ATOM 659 C C . GLN A 1 87 ? -72.198 -16.384 -17.067 1.00 77.24 87 GLN A C 1
ATOM 660 O O . GLN A 1 87 ? -71.708 -17.377 -16.530 1.00 71.17 87 GLN A O 1
ATOM 666 N N . SER A 1 88 ? -71.524 -15.610 -17.910 1.00 70.42 88 SER A N 1
ATOM 667 C CA . SER A 1 88 ? -70.110 -15.823 -18.182 1.00 80.97 88 SER A CA 1
ATOM 668 C C . SER A 1 88 ? -69.335 -14.553 -17.858 1.00 84.68 88 SER A C 1
ATOM 669 O O . SER A 1 88 ? -69.730 -13.459 -18.260 1.00 94.03 88 SER A O 1
ATOM 672 N N . PHE A 1 89 ? -68.236 -14.698 -17.126 1.00 72.11 89 PHE A N 1
ATOM 673 C CA . PHE A 1 89 ? -67.465 -13.542 -16.684 1.00 66.52 89 PHE A CA 1
ATOM 674 C C . PHE A 1 89 ? -66.007 -13.619 -17.131 1.00 87.33 89 PHE A C 1
ATOM 675 O O . PHE A 1 89 ? -65.297 -14.571 -16.808 1.00 91.11 89 PHE A O 1
ATOM 683 N N . ARG A 1 90 ? -65.573 -12.606 -17.877 1.00 86.61 90 ARG A N 1
ATOM 684 C CA . ARG A 1 90 ? -64.196 -12.528 -18.356 1.00 86.34 90 ARG A CA 1
ATOM 685 C C . ARG A 1 90 ? -63.242 -12.079 -17.256 1.00 81.14 90 ARG A C 1
ATOM 686 O O . ARG A 1 90 ? -63.397 -10.998 -16.683 1.00 79.12 90 ARG A O 1
ATOM 694 N N . VAL A 1 91 ? -62.253 -12.920 -16.971 1.00 82.19 91 VAL A N 1
ATOM 695 C CA . VAL A 1 91 ? -61.271 -12.629 -15.935 1.00 87.73 91 VAL A CA 1
ATOM 696 C C . VAL A 1 91 ? -59.858 -12.645 -16.500 1.00 82.84 91 VAL A C 1
ATOM 697 O O . VAL A 1 91 ? -59.489 -13.554 -17.249 1.00 86.31 91 VAL A O 1
ATOM 701 N N . GLU A 1 92 ? -59.067 -11.640 -16.137 1.00 84.34 92 GLU A N 1
ATOM 702 C CA . GLU A 1 92 ? -57.682 -11.575 -16.593 1.00 87.98 92 GLU A CA 1
ATOM 703 C C . GLU A 1 92 ? -56.710 -11.288 -15.449 1.00 82.33 92 GLU A C 1
ATOM 704 O O . GLU A 1 92 ? -56.832 -10.286 -14.748 1.00 84.41 92 GLU A O 1
ATOM 710 N N . VAL A 1 93 ? -55.743 -12.181 -15.266 1.00 74.51 93 VAL A N 1
ATOM 711 C CA . VAL A 1 93 ? -54.745 -12.021 -14.217 1.00 72.28 93 VAL A CA 1
ATOM 712 C C . VAL A 1 93 ? -53.386 -11.651 -14.804 1.00 83.84 93 VAL A C 1
ATOM 713 O O . VAL A 1 93 ? -52.830 -12.396 -15.609 1.00 76.01 93 VAL A O 1
ATOM 717 N N . ARG A 1 94 ? -52.851 -10.503 -14.401 1.00 75.09 94 ARG A N 1
ATOM 718 C CA . ARG A 1 94 ? -51.547 -10.075 -14.895 1.00 71.27 94 ARG A CA 1
ATOM 719 C C . ARG A 1 94 ? -50.415 -10.599 -14.017 1.00 76.54 94 ARG A C 1
ATOM 720 O O . ARG A 1 94 ? -50.448 -10.459 -12.794 1.00 77.40 94 ARG A O 1
ATOM 728 N N . VAL A 1 95 ? -49.414 -11.201 -14.651 1.00 84.64 95 VAL A N 1
ATOM 729 C CA . VAL A 1 95 ? -48.235 -11.684 -13.943 1.00 69.58 95 VAL A CA 1
ATOM 730 C C . VAL A 1 95 ? -47.131 -10.633 -13.956 1.00 70.29 95 VAL A C 1
ATOM 731 O O . VAL A 1 95 ? -46.473 -10.430 -14.976 1.00 53.03 95 VAL A O 1
ATOM 735 N N . PHE A 1 96 ? -46.937 -9.961 -12.824 1.00 71.44 96 PHE A N 1
ATOM 736 C CA . PHE A 1 96 ? -45.876 -8.964 -12.699 1.00 68.52 96 PHE A CA 1
ATOM 737 C C . PHE A 1 96 ? -44.507 -9.599 -12.901 1.00 81.54 96 PHE A C 1
ATOM 738 O O . PHE A 1 96 ? -44.342 -10.802 -12.713 1.00 90.34 96 PHE A O 1
ATOM 746 N N . ASP A 1 97 ? -43.528 -8.790 -13.285 1.00 86.49 97 ASP A N 1
ATOM 747 C CA . ASP A 1 97 ? -42.174 -9.290 -13.479 1.00 68.47 97 ASP A CA 1
ATOM 748 C C . ASP A 1 97 ? -41.313 -9.050 -12.244 1.00 61.04 97 ASP A C 1
ATOM 749 O O . ASP A 1 97 ? -41.428 -8.018 -11.585 1.00 58.26 97 ASP A O 1
ATOM 754 N N . ILE A 1 98 ? -40.457 -10.017 -11.935 1.00 67.73 98 ILE A N 1
ATOM 755 C CA . ILE A 1 98 ? -39.487 -9.875 -10.855 1.00 65.02 98 ILE A CA 1
ATOM 756 C C . ILE A 1 98 ? -38.071 -10.051 -11.397 1.00 74.44 98 ILE A C 1
ATOM 757 O O . ILE A 1 98 ? -37.886 -10.484 -12.534 1.00 70.13 98 ILE A O 1
ATOM 762 N N . ASN A 1 99 ? -37.075 -9.706 -10.588 1.00 85.09 99 ASN A N 1
ATOM 763 C CA . ASN A 1 99 ? -35.686 -9.852 -10.998 1.00 79.56 99 ASN A CA 1
ATOM 764 C C . ASN A 1 99 ? -35.103 -11.187 -10.544 1.00 68.28 99 ASN A C 1
ATOM 765 O O . ASN A 1 99 ? -34.303 -11.238 -9.610 1.00 70.16 99 ASN A O 1
ATOM 770 N N . ASP A 1 100 ? -35.505 -12.265 -11.208 1.00 69.34 100 ASP A N 1
ATOM 771 C CA . ASP A 1 100 ? -35.005 -13.592 -10.872 1.00 79.96 100 ASP A CA 1
ATOM 772 C C . ASP A 1 100 ? -34.072 -14.131 -11.952 1.00 75.40 100 ASP A C 1
ATOM 773 O O . ASP A 1 100 ? -33.677 -15.295 -11.918 1.00 81.61 100 ASP A O 1
ATOM 778 N N . ASN A 1 101 ? -33.726 -13.276 -12.909 1.00 73.71 101 ASN A N 1
ATOM 779 C CA . ASN A 1 101 ? -32.768 -13.634 -13.950 1.00 74.50 101 ASN A CA 1
ATOM 780 C C . ASN A 1 101 ? -31.639 -12.615 -14.057 1.00 72.43 101 ASN A C 1
ATOM 781 O O . ASN A 1 101 ? -31.882 -11.417 -14.191 1.00 65.04 101 ASN A O 1
ATOM 786 N N . ALA A 1 102 ? -30.403 -13.099 -13.994 1.00 66.16 102 ALA A N 1
ATOM 787 C CA . ALA A 1 102 ? -29.230 -12.243 -14.135 1.00 64.99 102 ALA A CA 1
ATOM 788 C C . ALA A 1 102 ? -28.733 -12.258 -15.579 1.00 67.07 102 ALA A C 1
ATOM 789 O O . ALA A 1 102 ? -28.930 -13.242 -16.291 1.00 75.15 102 ALA A O 1
ATOM 791 N N . PRO A 1 103 ? -28.100 -11.157 -16.021 1.00 60.49 103 PRO A N 1
ATOM 792 C CA . PRO A 1 103 ? -27.528 -11.090 -17.372 1.00 60.50 103 PRO A CA 1
ATOM 793 C C . PRO A 1 103 ? -26.463 -12.155 -17.598 1.00 60.88 103 PRO A C 1
ATOM 794 O O . PRO A 1 103 ? -25.695 -12.448 -16.683 1.00 67.19 103 PRO A O 1
ATOM 798 N N . VAL A 1 104 ? -26.419 -12.728 -18.796 1.00 60.83 104 VAL A N 1
ATOM 799 C CA . VAL A 1 104 ? -25.451 -13.777 -19.103 1.00 82.98 104 VAL A CA 1
ATOM 800 C C . VAL A 1 104 ? -24.882 -13.648 -20.513 1.00 80.65 104 VAL A C 1
ATOM 801 O O . VAL A 1 104 ? -25.538 -13.134 -21.417 1.00 87.00 104 VAL A O 1
ATOM 805 N N . PHE A 1 105 ? -23.651 -14.118 -20.687 1.00 79.08 105 PHE A N 1
ATOM 806 C CA . PHE A 1 105 ? -23.006 -14.140 -21.995 1.00 66.13 105 PHE A CA 1
ATOM 807 C C . PHE A 1 105 ? -22.960 -15.562 -22.540 1.00 64.26 105 PHE A C 1
ATOM 808 O O . PHE A 1 105 ? -22.707 -16.508 -21.796 1.00 62.39 105 PHE A O 1
ATOM 816 N N . LEU A 1 106 ? -23.210 -15.713 -23.837 1.00 68.59 106 LEU A N 1
ATOM 817 C CA . LEU A 1 106 ? -23.142 -17.025 -24.469 1.00 87.09 106 LEU A CA 1
ATOM 818 C C . LEU A 1 106 ? -21.689 -17.488 -24.515 1.00 96.38 106 LEU A C 1
ATOM 819 O O . LEU A 1 106 ? -21.388 -18.654 -24.253 1.00 99.48 106 LEU A O 1
ATOM 824 N N . ASN A 1 107 ? -20.791 -16.566 -24.849 1.00 85.59 107 ASN A N 1
ATOM 825 C CA . ASN A 1 107 ? -19.360 -16.827 -24.764 1.00 76.97 107 ASN A CA 1
ATOM 826 C C . ASN A 1 107 ? -18.783 -16.255 -23.477 1.00 72.00 107 ASN A C 1
ATOM 827 O O . ASN A 1 107 ? -18.588 -15.046 -23.358 1.00 63.61 107 ASN A O 1
ATOM 832 N N . LYS A 1 108 ? -18.520 -17.129 -22.512 1.00 76.26 108 LYS A N 1
ATOM 833 C CA . LYS A 1 108 ? -17.905 -16.711 -21.258 1.00 88.17 108 LYS A CA 1
ATOM 834 C C . LYS A 1 108 ? -16.442 -16.356 -21.492 1.00 88.34 108 LYS A C 1
ATOM 835 O O . LYS A 1 108 ? -15.829 -15.639 -20.702 1.00 81.88 108 LYS A O 1
ATOM 841 N N . GLU A 1 109 ? -15.889 -16.865 -22.589 1.00 81.83 109 GLU A N 1
ATOM 842 C CA . GLU A 1 109 ? -14.497 -16.611 -22.943 1.00 89.18 109 GLU A CA 1
ATOM 843 C C . GLU A 1 109 ? -14.345 -16.246 -24.420 1.00 89.88 109 GLU A C 1
ATOM 844 O O . GLU A 1 109 ? -13.929 -17.078 -25.227 1.00 99.36 109 GLU A O 1
ATOM 850 N N . PRO A 1 110 ? -14.688 -14.998 -24.780 1.00 84.07 110 PRO A N 1
ATOM 851 C CA . PRO A 1 110 ? -14.516 -14.530 -26.159 1.00 76.37 110 PRO A CA 1
ATOM 852 C C . PRO A 1 110 ? -13.049 -14.268 -26.495 1.00 77.42 110 PRO A C 1
ATOM 853 O O . PRO A 1 110 ? -12.275 -13.904 -25.610 1.00 89.51 110 PRO A O 1
ATOM 857 N N . LEU A 1 111 ? -12.678 -14.452 -27.758 1.00 82.00 111 LEU A N 1
ATOM 858 C CA . LEU A 1 111 ? -11.293 -14.272 -28.180 1.00 79.06 111 LEU A CA 1
ATOM 859 C C . LEU A 1 111 ? -11.167 -13.157 -29.215 1.00 81.55 111 LEU A C 1
ATOM 860 O O . LEU A 1 111 ? -11.568 -13.317 -30.367 1.00 74.92 111 LEU A O 1
ATOM 865 N N . LEU A 1 112 ? -10.603 -12.030 -28.794 1.00 88.82 112 LEU A N 1
ATOM 866 C CA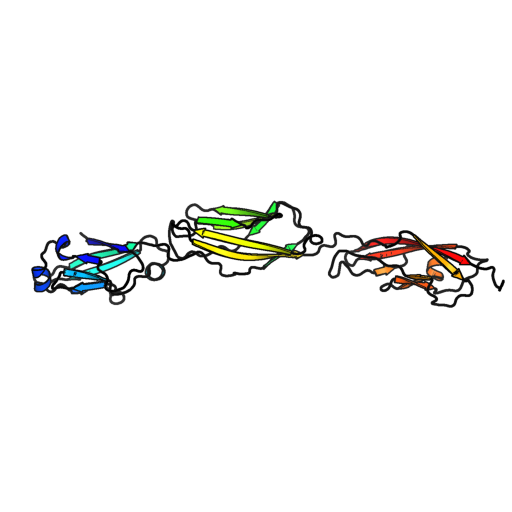 . LEU A 1 112 ? -10.439 -10.870 -29.664 1.00 87.80 112 LEU A CA 1
ATOM 867 C C . LEU A 1 112 ? -8.965 -10.615 -29.961 1.00 88.70 112 LEU A C 1
ATOM 868 O O . LEU A 1 112 ? -8.217 -10.179 -29.089 1.00 85.81 112 LEU A O 1
ATOM 873 N N . LYS A 1 113 ? -8.550 -10.886 -31.194 1.00 90.97 113 LYS A N 1
ATOM 874 C CA . LYS A 1 113 ? -7.149 -10.730 -31.574 1.00 88.92 113 LYS A CA 1
ATOM 875 C C . LYS A 1 113 ? -6.890 -9.402 -32.274 1.00 81.34 113 LYS A C 1
ATOM 876 O O . LYS A 1 113 ? -7.291 -9.198 -33.420 1.00 78.40 113 LYS A O 1
ATOM 882 N N . ILE A 1 114 ? -6.205 -8.506 -31.573 1.00 82.18 114 ILE A N 1
ATOM 883 C CA . ILE A 1 114 ? -5.912 -7.176 -32.089 1.00 83.11 114 ILE A CA 1
ATOM 884 C C . ILE A 1 114 ? -4.448 -7.058 -32.498 1.00 86.06 114 ILE A C 1
ATOM 885 O O . ILE A 1 114 ? -3.556 -7.352 -31.705 1.00 100.43 114 ILE A O 1
ATOM 890 N N . PRO A 1 115 ? -4.196 -6.628 -33.745 1.00 84.16 115 PRO A N 1
ATOM 891 C CA . PRO A 1 115 ? -2.824 -6.429 -34.224 1.00 87.09 115 PRO A CA 1
ATOM 892 C C . PRO A 1 115 ? -2.095 -5.363 -33.415 1.00 102.40 115 PRO A C 1
ATOM 893 O O . PRO A 1 115 ? -2.726 -4.418 -32.944 1.00 107.78 115 PRO A O 1
ATOM 897 N N . GLU A 1 116 ? -0.786 -5.521 -33.253 1.00 102.92 116 GLU A N 1
ATOM 898 C CA . GLU A 1 116 ? 0.013 -4.591 -32.462 1.00 95.76 116 GLU A CA 1
ATOM 899 C C . GLU A 1 116 ? -0.036 -3.175 -33.026 1.00 94.80 116 GLU A C 1
ATOM 900 O O . GLU A 1 116 ? -0.140 -2.203 -32.277 1.00 70.01 116 GLU A O 1
ATOM 906 N N . SER A 1 117 ? 0.034 -3.067 -34.349 1.00 94.50 117 SER A N 1
ATOM 907 C CA . SER A 1 117 ? 0.001 -1.769 -35.013 1.00 97.95 117 SER A CA 1
ATOM 908 C C . SER A 1 117 ? -1.431 -1.297 -35.229 1.00 96.29 117 SER A C 1
ATOM 909 O O . SER A 1 117 ? -1.853 -1.062 -36.361 1.00 97.91 117 SER A O 1
ATOM 912 N N . THR A 1 118 ? -2.175 -1.160 -34.138 1.00 105.32 118 THR A N 1
ATOM 913 C CA . THR A 1 118 ? -3.555 -0.703 -34.218 1.00 86.90 118 THR A CA 1
ATOM 914 C C . THR A 1 118 ? -3.645 0.777 -33.845 1.00 81.42 118 THR A C 1
ATOM 915 O O . THR A 1 118 ? -3.152 1.193 -32.795 1.00 81.07 118 THR A O 1
ATOM 919 N N . PRO A 1 119 ? -4.257 1.581 -34.727 1.00 68.24 119 PRO A N 1
ATOM 920 C CA . PRO A 1 119 ? -4.406 3.029 -34.544 1.00 68.17 119 PRO A CA 1
ATOM 921 C C . PRO A 1 119 ? -5.132 3.382 -33.254 1.00 84.74 119 PRO A C 1
ATOM 922 O O . PRO A 1 119 ? -6.171 2.799 -32.944 1.00 89.63 119 PRO A O 1
ATOM 926 N N . LEU A 1 120 ? -4.579 4.335 -32.514 1.00 75.28 120 LEU A N 1
ATOM 927 C CA . LEU A 1 120 ? -5.158 4.771 -31.251 1.00 82.97 120 LEU A CA 1
ATOM 928 C C . LEU A 1 120 ? -6.520 5.422 -31.476 1.00 88.74 120 LEU A C 1
ATOM 929 O O . LEU A 1 120 ? -6.649 6.359 -32.264 1.00 92.32 120 LEU A O 1
ATOM 934 N N . GLY A 1 121 ? -7.532 4.917 -30.780 1.00 92.08 121 GLY A N 1
ATOM 935 C CA . GLY A 1 121 ? -8.885 5.421 -30.925 1.00 77.25 121 GLY A CA 1
ATOM 936 C C . GLY A 1 121 ? -9.782 4.418 -31.623 1.00 73.94 121 GLY A C 1
ATOM 937 O O . GLY A 1 121 ? -10.989 4.626 -31.739 1.00 70.68 121 GLY A O 1
ATOM 938 N N . SER A 1 122 ? -9.184 3.326 -32.089 1.00 85.39 122 SER A N 1
ATOM 939 C CA . SER A 1 122 ? -9.926 2.275 -32.778 1.00 89.09 122 SER A CA 1
ATOM 940 C C . SER A 1 122 ? -10.945 1.623 -31.852 1.00 82.12 122 SER A C 1
ATOM 941 O O . SER A 1 122 ? -10.754 1.577 -30.636 1.00 87.60 122 SER A O 1
ATOM 944 N N . ARG A 1 123 ? -12.026 1.116 -32.434 1.00 71.30 123 ARG A N 1
ATOM 945 C CA . ARG A 1 123 ? -13.115 0.540 -31.655 1.00 68.01 123 ARG A CA 1
ATOM 946 C C . ARG A 1 123 ? -13.391 -0.911 -32.038 1.00 67.60 123 ARG A C 1
ATOM 947 O O . ARG A 1 123 ? -13.350 -1.275 -33.214 1.00 64.62 123 ARG A O 1
ATOM 955 N N . PHE A 1 124 ? -13.678 -1.731 -31.032 1.00 64.36 124 PHE A N 1
ATOM 956 C CA . PHE A 1 124 ? -13.928 -3.154 -31.236 1.00 70.86 124 PHE A CA 1
ATOM 957 C C . PHE A 1 124 ? -15.262 -3.571 -30.624 1.00 82.10 124 PHE A C 1
ATOM 958 O O . PHE A 1 124 ? -15.436 -3.502 -29.410 1.00 76.17 124 PHE A O 1
ATOM 966 N N . PRO A 1 125 ? -16.207 -4.017 -31.465 1.00 86.30 125 PRO A N 1
ATOM 967 C CA . PRO A 1 125 ? -17.541 -4.405 -30.993 1.00 73.01 125 PRO A CA 1
ATOM 968 C C . PRO A 1 125 ? -17.523 -5.672 -30.141 1.00 68.90 125 PRO A C 1
ATOM 969 O O . PRO A 1 125 ? -16.734 -6.579 -30.400 1.00 67.39 125 PRO A O 1
ATOM 973 N N . LEU A 1 126 ? -18.388 -5.725 -29.133 1.00 77.91 126 LEU A N 1
ATOM 974 C CA . LEU A 1 126 ? -18.507 -6.910 -28.292 1.00 81.63 126 LEU A CA 1
ATOM 975 C C . LEU A 1 126 ? -19.934 -7.440 -28.316 1.00 87.78 126 LEU A C 1
ATOM 976 O O . LEU A 1 126 ? -20.890 -6.666 -28.360 1.00 87.29 126 LEU A O 1
ATOM 981 N N . GLN A 1 127 ? -20.076 -8.762 -28.293 1.00 97.59 127 GLN A N 1
ATOM 982 C CA . GLN A 1 127 ? -21.397 -9.375 -28.305 1.00 95.29 127 GLN A CA 1
ATOM 983 C C . GLN A 1 127 ? -22.145 -9.048 -27.019 1.00 90.17 127 GLN A C 1
ATOM 984 O O . GLN A 1 127 ? -21.586 -9.113 -25.925 1.00 87.08 127 GLN A O 1
ATOM 990 N N . SER A 1 128 ? -23.414 -8.681 -27.161 1.00 83.05 128 SER A N 1
ATOM 991 C CA . SER A 1 128 ? -24.216 -8.265 -26.019 1.00 83.02 128 SER A CA 1
ATOM 992 C C . SER A 1 128 ? -24.619 -9.459 -25.160 1.00 74.15 128 SER A C 1
ATOM 993 O O . SER A 1 128 ? -24.446 -10.611 -25.557 1.00 66.11 128 SER A O 1
ATOM 996 N N . ALA A 1 129 ? -25.153 -9.171 -23.978 1.00 67.73 129 ALA A N 1
ATOM 997 C CA . ALA A 1 129 ? -25.584 -10.211 -23.053 1.00 67.38 129 ALA A CA 1
ATOM 998 C C . ALA A 1 129 ? -27.087 -10.432 -23.154 1.00 81.20 129 ALA A C 1
ATOM 999 O O . ALA A 1 129 ? -27.760 -9.815 -23.979 1.00 84.28 129 ALA A O 1
ATOM 1001 N N . GLN A 1 130 ? -27.610 -11.312 -22.306 1.00 86.92 130 GLN A N 1
ATOM 1002 C CA . GLN A 1 130 ? -29.028 -11.650 -22.340 1.00 76.69 130 GLN A CA 1
ATOM 1003 C C . GLN A 1 130 ? -29.663 -11.669 -20.954 1.00 74.01 130 GLN A C 1
ATOM 1004 O O . GLN A 1 130 ? -29.412 -12.574 -20.158 1.00 66.84 130 GLN A O 1
ATOM 1010 N N . ASP A 1 131 ? -30.486 -10.666 -20.673 1.00 76.02 131 ASP A N 1
ATOM 1011 C CA . ASP A 1 131 ? -31.317 -10.672 -19.477 1.00 73.94 131 ASP A CA 1
ATOM 1012 C C . ASP A 1 131 ? -32.752 -10.976 -19.891 1.00 68.11 131 ASP A C 1
ATOM 1013 O O . ASP A 1 131 ? -33.393 -10.177 -20.574 1.00 78.28 131 ASP A O 1
ATOM 1018 N N . LEU A 1 132 ? -33.250 -12.138 -19.481 1.00 66.31 132 LEU A N 1
ATOM 1019 C CA . LEU A 1 132 ? -34.558 -12.616 -19.922 1.00 66.30 132 LEU A CA 1
ATOM 1020 C C . LEU A 1 132 ? -35.708 -11.810 -19.323 1.00 61.96 132 LEU A C 1
ATOM 1021 O O . LEU A 1 132 ? -36.852 -11.932 -19.759 1.00 57.84 132 LEU A O 1
ATOM 1026 N N . ASP A 1 133 ? -35.402 -10.985 -18.327 1.00 61.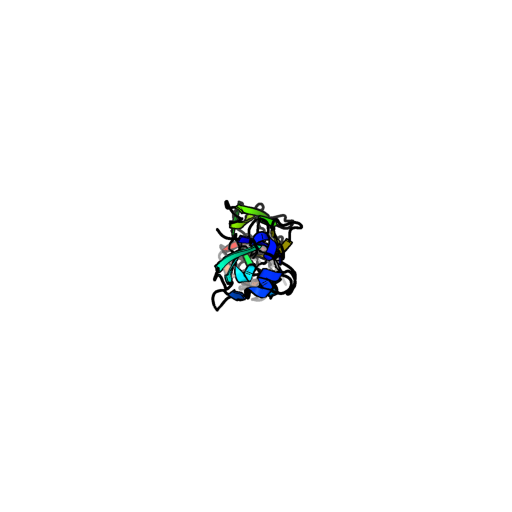91 133 ASP A N 1
ATOM 1027 C CA . ASP A 1 133 ? -36.411 -10.135 -17.708 1.00 66.07 133 ASP A CA 1
ATOM 1028 C C . ASP A 1 133 ? -36.796 -8.986 -18.636 1.00 66.17 133 ASP A C 1
ATOM 1029 O O . ASP A 1 133 ? -36.237 -8.840 -19.722 1.00 65.49 133 ASP A O 1
ATOM 1034 N N . VAL A 1 134 ? -37.750 -8.171 -18.200 1.00 57.72 134 VAL A N 1
ATOM 1035 C CA . VAL A 1 134 ? -38.244 -7.069 -19.016 1.00 65.77 134 VAL A CA 1
ATOM 1036 C C . VAL A 1 134 ? -38.318 -5.773 -18.207 1.00 65.19 134 VAL A C 1
ATOM 1037 O O . VAL A 1 134 ? -38.659 -5.785 -17.024 1.00 57.75 134 VAL A O 1
ATOM 1041 N N . GLY A 1 135 ? -37.976 -4.659 -18.846 1.00 57.78 135 GLY A N 1
ATOM 1042 C CA . GLY A 1 135 ? -38.051 -3.359 -18.205 1.00 64.99 135 GLY A CA 1
ATOM 1043 C C . GLY A 1 135 ? -36.807 -3.020 -17.408 1.00 74.78 135 GLY A C 1
ATOM 1044 O O . GLY A 1 135 ? -35.686 -3.209 -17.878 1.00 86.32 135 GLY A O 1
ATOM 1045 N N . LEU A 1 136 ? -37.009 -2.512 -16.197 1.00 80.07 136 LEU A N 1
ATOM 1046 C CA . LEU A 1 136 ? -35.898 -2.169 -15.317 1.00 78.29 136 LEU A CA 1
ATOM 1047 C C . LEU A 1 136 ? -35.214 -3.428 -14.801 1.00 79.82 136 LEU A C 1
ATOM 1048 O O . LEU A 1 136 ? -34.050 -3.395 -14.406 1.00 101.71 136 LEU A O 1
ATOM 1053 N N . ASN A 1 137 ? -35.942 -4.540 -14.813 1.00 73.14 137 ASN A N 1
ATOM 1054 C CA . ASN A 1 137 ? -35.380 -5.821 -14.405 1.00 74.15 137 ASN A CA 1
ATOM 1055 C C . ASN A 1 137 ? -34.481 -6.406 -15.487 1.00 87.63 137 ASN A C 1
ATOM 1056 O O . ASN A 1 137 ? -33.807 -7.411 -15.271 1.00 97.01 137 ASN A O 1
ATOM 1061 N N . GLY A 1 138 ? -34.477 -5.770 -16.655 1.00 88.75 138 GLY A N 1
ATOM 1062 C CA . GLY A 1 138 ? -33.635 -6.193 -17.758 1.00 86.64 138 GLY A CA 1
ATOM 1063 C C . GLY A 1 138 ? -32.349 -5.391 -17.841 1.00 90.37 138 GLY A C 1
ATOM 1064 O O . GLY A 1 138 ? -32.072 -4.562 -16.975 1.00 87.36 138 GLY A O 1
ATOM 1065 N N . LEU A 1 139 ? -31.572 -5.641 -18.893 1.00 80.05 139 LEU A N 1
ATOM 1066 C CA . LEU A 1 139 ? -30.283 -4.981 -19.110 1.00 77.09 139 LEU A CA 1
ATOM 1067 C C . LEU A 1 139 ? -30.366 -3.462 -19.024 1.00 87.40 139 LEU A C 1
ATOM 1068 O O . LEU A 1 139 ? -31.329 -2.857 -19.491 1.00 92.10 139 LEU A O 1
ATOM 1073 N N . GLN A 1 140 ? -29.345 -2.850 -18.431 1.00 80.83 140 GLN A N 1
ATOM 1074 C CA . GLN A 1 140 ? -29.322 -1.401 -18.273 1.00 76.11 140 GLN A CA 1
ATOM 1075 C C . GLN A 1 140 ? -27.944 -0.787 -18.516 1.00 69.91 140 GLN A C 1
ATOM 1076 O O . GLN A 1 140 ? -27.849 0.326 -19.033 1.00 67.52 140 GLN A O 1
ATOM 1082 N N . ASN A 1 141 ? -26.878 -1.496 -18.150 1.00 85.51 141 ASN A N 1
ATOM 1083 C CA . ASN A 1 141 ? -25.547 -0.906 -18.256 1.00 80.87 141 ASN A CA 1
ATOM 1084 C C . ASN A 1 141 ? -24.398 -1.914 -18.314 1.00 68.13 141 ASN A C 1
ATOM 1085 O O . ASN A 1 141 ? -24.515 -3.041 -17.834 1.00 66.68 141 ASN A O 1
ATOM 1090 N N . TYR A 1 142 ? -23.287 -1.484 -18.908 1.00 63.05 142 TYR A N 1
ATOM 1091 C CA . TYR A 1 142 ? -22.069 -2.283 -18.987 1.00 67.03 142 TYR A CA 1
ATOM 1092 C C . TYR A 1 142 ? -20.916 -1.599 -18.258 1.00 67.36 142 TYR A C 1
ATOM 1093 O O . TYR A 1 142 ? -20.857 -0.372 -18.198 1.00 77.69 142 TYR A O 1
ATOM 1102 N N . THR A 1 143 ? -19.996 -2.391 -17.716 1.00 62.78 143 THR A N 1
ATOM 1103 C CA . THR A 1 143 ? -18.776 -1.840 -17.133 1.00 68.94 143 THR A CA 1
ATOM 1104 C C . THR A 1 143 ? -17.556 -2.671 -17.522 1.00 78.88 143 THR A C 1
ATOM 1105 O O . THR A 1 143 ? -17.660 -3.877 -17.741 1.00 93.68 143 THR A O 1
ATOM 1109 N N . LEU A 1 144 ? -16.403 -2.015 -17.617 1.00 94.64 144 LEU A N 1
ATOM 1110 C CA . LEU A 1 144 ? -15.156 -2.699 -17.938 1.00 84.36 144 LEU A CA 1
ATOM 1111 C C . LEU A 1 144 ? -14.223 -2.697 -16.733 1.00 95.55 144 LEU A C 1
ATOM 1112 O O . LEU A 1 144 ? -14.182 -1.729 -15.973 1.00 87.11 144 LEU A O 1
ATOM 1117 N N . SER A 1 145 ? -13.480 -3.786 -16.565 1.00 88.81 145 SER A N 1
ATOM 1118 C CA . SER A 1 145 ? -12.530 -3.916 -15.466 1.00 90.46 145 SER A CA 1
ATOM 1119 C C . SER A 1 145 ? -11.415 -2.878 -15.564 1.00 91.11 145 SER A C 1
ATOM 1120 O O . SER A 1 145 ? -11.237 -2.246 -16.606 1.00 100.89 145 SER A O 1
ATOM 1123 N N . ALA A 1 146 ? -10.672 -2.707 -14.474 1.00 85.48 146 ALA A N 1
ATOM 1124 C CA . ALA A 1 146 ? -9.557 -1.767 -14.440 1.00 79.28 146 ALA A CA 1
ATOM 1125 C C . ALA A 1 146 ? -8.522 -2.124 -15.501 1.00 75.13 146 ALA A C 1
ATOM 1126 O O . ALA A 1 146 ? -8.110 -3.278 -15.618 1.00 71.25 146 ALA A O 1
ATOM 1128 N N . ASN A 1 147 ? -8.108 -1.128 -16.276 1.00 75.51 147 ASN A N 1
ATOM 1129 C CA . ASN A 1 147 ? -7.237 -1.374 -17.415 1.00 81.34 147 ASN A CA 1
ATOM 1130 C C . ASN A 1 147 ? -6.373 -0.165 -17.763 1.00 101.44 147 ASN A C 1
ATOM 1131 O O . ASN A 1 147 ? -6.737 0.976 -17.473 1.00 111.59 147 ASN A O 1
ATOM 1136 N N . THR A 1 148 ? -5.228 -0.424 -18.387 1.00 116.28 148 THR A N 1
ATOM 1137 C CA . THR A 1 148 ? -4.285 0.631 -18.732 1.00 114.91 148 THR A CA 1
ATOM 1138 C C . THR A 1 148 ? -4.244 0.887 -20.236 1.00 97.72 148 THR A C 1
ATOM 1139 O O . THR A 1 148 ? -3.494 1.743 -20.707 1.00 93.03 148 THR A O 1
ATOM 1143 N N . TYR A 1 149 ? -5.051 0.146 -20.988 1.00 86.16 149 TYR A N 1
ATOM 1144 C CA . TYR A 1 149 ? -5.074 0.283 -22.441 1.00 72.01 149 TYR A CA 1
ATOM 1145 C C . TYR A 1 149 ? -6.436 0.735 -22.958 1.00 75.98 149 TYR A C 1
ATOM 1146 O O . TYR A 1 149 ? -6.521 1.569 -23.859 1.00 68.80 149 TYR A O 1
ATOM 1155 N N . PHE A 1 150 ? -7.501 0.183 -22.385 1.00 93.09 150 PHE A N 1
ATOM 1156 C CA . PHE A 1 150 ? -8.844 0.422 -22.899 1.00 73.35 150 PHE A CA 1
ATOM 1157 C C . PHE A 1 150 ? -9.752 1.191 -21.947 1.00 83.07 150 PHE A C 1
ATOM 1158 O O . PHE A 1 150 ? -9.477 1.313 -20.754 1.00 66.26 150 PHE A O 1
ATOM 1166 N N . HIS A 1 151 ? -10.837 1.712 -22.508 1.00 81.35 151 HIS A N 1
ATOM 1167 C CA . HIS A 1 151 ? -11.978 2.175 -21.734 1.00 76.16 151 HIS A CA 1
ATOM 1168 C C . HIS A 1 151 ? -13.233 1.777 -22.501 1.00 71.67 151 HIS A C 1
ATOM 1169 O O . HIS A 1 151 ? -13.207 1.678 -23.727 1.00 67.32 151 HIS A O 1
ATOM 1176 N N . LEU A 1 152 ? -14.324 1.528 -21.786 1.00 86.34 152 LEU A N 1
ATOM 1177 C CA . LEU A 1 152 ? -15.526 1.003 -22.421 1.00 63.88 152 LEU A CA 1
ATOM 1178 C C . LEU A 1 152 ? -16.503 2.106 -22.815 1.00 63.60 152 LEU A C 1
ATOM 1179 O O . LEU A 1 152 ? -16.749 3.037 -22.049 1.00 65.73 152 LEU A O 1
ATOM 1184 N N . HIS A 1 153 ? -17.047 1.991 -24.022 1.00 63.34 153 HIS A N 1
ATOM 1185 C CA . HIS A 1 153 ? -18.085 2.898 -24.493 1.00 71.44 153 HIS A CA 1
ATOM 1186 C C . HIS A 1 153 ? -19.331 2.107 -24.869 1.00 68.61 153 HIS A C 1
ATOM 1187 O O . HIS A 1 153 ? -19.304 1.287 -25.784 1.00 69.88 153 HIS A O 1
ATOM 1194 N N . THR A 1 154 ? -20.423 2.356 -24.156 1.00 69.71 154 THR A N 1
ATOM 1195 C CA . THR A 1 154 ? -21.650 1.597 -24.355 1.00 61.88 154 THR A CA 1
ATOM 1196 C C . THR A 1 154 ? -22.641 2.338 -25.246 1.00 65.29 154 THR A C 1
ATOM 1197 O O . THR A 1 154 ? -23.181 3.374 -24.860 1.00 61.62 154 THR A O 1
ATOM 1201 N N . ARG A 1 155 ? -22.875 1.802 -26.440 1.00 66.53 155 ARG A N 1
ATOM 1202 C CA . ARG A 1 155 ? -23.843 2.383 -27.365 1.00 77.85 155 ARG A CA 1
ATOM 1203 C C . ARG A 1 155 ? -25.267 2.075 -26.910 1.00 95.40 155 ARG A C 1
ATOM 1204 O O . ARG A 1 155 ? -25.677 0.914 -26.861 1.00 116.87 155 ARG A O 1
ATOM 1212 N N . PHE A 1 156 ? -26.017 3.122 -26.582 1.00 92.07 156 PHE A N 1
ATOM 1213 C CA . PHE A 1 156 ? -27.358 2.969 -26.028 1.00 78.48 156 PHE A CA 1
ATOM 1214 C C . PHE A 1 156 ? -28.465 3.144 -27.062 1.00 83.78 156 PHE A C 1
ATOM 1215 O O . PHE A 1 156 ? -28.278 3.781 -28.098 1.00 78.09 156 PHE A O 1
ATOM 1223 N N . ARG A 1 157 ? -29.621 2.563 -26.758 1.00 89.31 157 ARG A N 1
ATOM 1224 C CA . ARG A 1 157 ? -30.847 2.809 -27.504 1.00 62.11 157 ARG A CA 1
ATOM 1225 C C . ARG A 1 157 ? -31.822 3.498 -26.555 1.00 59.60 157 ARG A C 1
ATOM 1226 O O . ARG A 1 157 ? -31.458 3.824 -25.425 1.00 59.73 157 ARG A O 1
ATOM 1234 N N . SER A 1 158 ? -33.054 3.714 -27.000 1.00 82.07 158 SER A N 1
ATOM 1235 C CA . SER A 1 158 ? -34.051 4.368 -26.163 1.00 59.32 158 SER A CA 1
ATOM 1236 C C . SER A 1 158 ? -34.564 3.447 -25.060 1.00 59.08 158 SER A C 1
ATOM 1237 O O . SER A 1 158 ? -34.742 3.872 -23.919 1.00 59.15 158 SER A O 1
ATOM 1240 N N . HIS A 1 159 ? -34.798 2.185 -25.406 1.00 81.07 159 HIS A N 1
ATOM 1241 C CA . HIS A 1 159 ? -35.342 1.219 -24.457 1.00 86.69 159 HIS A CA 1
ATOM 1242 C C . HIS A 1 159 ? -34.249 0.557 -23.619 1.00 88.16 159 HIS A C 1
ATOM 1243 O O . HIS A 1 159 ? -34.363 0.472 -22.397 1.00 90.91 159 HIS A O 1
ATOM 1250 N N . GLY A 1 160 ? -33.194 0.089 -24.279 1.00 90.32 160 GLY A N 1
ATOM 1251 C CA . GLY A 1 160 ? -32.091 -0.560 -23.591 1.00 95.89 160 GLY A CA 1
ATOM 1252 C C . GLY A 1 160 ? -30.787 -0.437 -24.354 1.00 91.52 160 GLY A C 1
ATOM 1253 O O . GLY A 1 160 ? -30.777 0.041 -25.483 1.00 96.61 160 GLY A O 1
ATOM 1254 N N . PRO A 1 161 ? -29.675 -0.863 -23.739 1.00 76.81 161 PRO A N 1
ATOM 1255 C CA . PRO A 1 161 ? -28.362 -0.784 -24.387 1.00 59.88 161 PRO A CA 1
ATOM 1256 C C . PRO A 1 161 ? -28.269 -1.645 -25.642 1.00 59.82 161 PRO A C 1
ATOM 1257 O O . PRO A 1 161 ? -28.613 -2.826 -25.597 1.00 80.20 161 PRO A O 1
ATOM 1261 N N . LYS A 1 162 ? -27.811 -1.058 -26.744 1.00 59.97 162 LYS A N 1
ATOM 1262 C CA . LYS A 1 162 ? -27.613 -1.805 -27.980 1.00 60.00 162 LYS A CA 1
ATOM 1263 C C . LYS A 1 162 ? -26.517 -2.845 -27.777 1.00 80.55 162 LYS A C 1
ATOM 1264 O O . LYS A 1 162 ? -26.781 -4.047 -27.780 1.00 77.98 162 LYS A O 1
ATOM 1270 N N . TYR A 1 163 ? -25.291 -2.366 -27.589 1.00 78.37 163 TYR A N 1
ATOM 1271 C CA . TYR A 1 163 ? -24.159 -3.225 -27.263 1.00 84.49 163 TYR A CA 1
ATOM 1272 C C . TYR A 1 163 ? -22.997 -2.394 -26.724 1.00 79.47 163 TYR A C 1
ATOM 1273 O O . TYR A 1 163 ? -23.075 -1.166 -26.670 1.00 65.50 163 TYR A O 1
ATOM 1282 N N . ALA A 1 164 ? -21.924 -3.070 -26.323 1.00 83.02 164 ALA A N 1
ATOM 1283 C CA . ALA A 1 164 ? -20.738 -2.389 -25.816 1.00 73.51 164 ALA A CA 1
ATOM 1284 C C . ALA A 1 164 ? -19.542 -2.602 -26.740 1.00 71.87 164 ALA A C 1
ATOM 1285 O O . ALA A 1 164 ? -19.488 -3.580 -27.489 1.00 79.37 164 ALA A O 1
ATOM 1287 N N . GLU A 1 165 ? -18.585 -1.681 -26.682 1.00 74.83 165 GLU A N 1
ATOM 1288 C CA . GLU A 1 165 ? -17.403 -1.752 -27.531 1.00 75.59 165 GLU A CA 1
ATOM 1289 C C . GLU A 1 165 ? -16.158 -1.235 -26.813 1.00 82.81 165 GLU A C 1
ATOM 1290 O O . GLU A 1 165 ? -16.216 -0.256 -26.071 1.00 97.25 165 GLU A O 1
ATOM 1296 N N . LEU A 1 166 ? -15.034 -1.906 -27.040 1.00 90.91 166 LEU A N 1
ATOM 1297 C CA . LEU A 1 166 ? -13.752 -1.480 -26.490 1.00 64.24 166 LEU A CA 1
ATOM 1298 C C . LEU A 1 166 ? -13.168 -0.331 -27.303 1.00 64.46 166 LEU A C 1
ATOM 1299 O O . LEU A 1 166 ? -13.117 -0.393 -28.528 1.00 64.49 166 LEU A O 1
ATOM 1304 N N . VAL A 1 167 ? -12.731 0.719 -26.617 1.00 81.37 167 VAL A N 1
ATOM 1305 C CA . VAL A 1 167 ? -12.071 1.834 -27.283 1.00 81.51 167 VAL A CA 1
ATOM 1306 C C . VAL A 1 167 ? -10.638 1.958 -26.773 1.00 106.03 167 VAL A C 1
ATOM 1307 O O . VAL A 1 167 ? -10.407 2.109 -25.575 1.00 116.22 167 VAL A O 1
ATOM 1311 N N . LEU A 1 168 ? -9.680 1.885 -27.691 1.00 105.45 168 LEU A N 1
ATOM 1312 C CA . LEU A 1 168 ? -8.267 1.874 -27.329 1.00 96.32 168 LEU A CA 1
ATOM 1313 C C . LEU A 1 168 ? -7.742 3.275 -27.029 1.00 74.56 168 LEU A C 1
ATOM 1314 O O . LEU A 1 168 ? -7.842 4.177 -27.858 1.00 72.86 168 LEU A O 1
ATOM 1319 N N . ASP A 1 169 ? -7.178 3.444 -25.837 1.00 77.46 169 ASP A N 1
ATOM 1320 C CA . ASP A 1 169 ? -6.651 4.737 -25.409 1.00 91.52 169 ASP A CA 1
ATOM 1321 C C . ASP A 1 169 ? -5.126 4.803 -25.493 1.00 96.40 169 ASP A C 1
ATOM 1322 O O . ASP A 1 169 ? -4.557 5.880 -25.666 1.00 90.25 169 ASP A O 1
ATOM 1327 N N . ASN A 1 170 ? -4.470 3.655 -25.361 1.00 93.16 170 ASN A N 1
ATOM 1328 C CA . ASN A 1 170 ? -3.011 3.596 -25.384 1.00 88.50 170 ASN A CA 1
ATOM 1329 C C . ASN A 1 170 ? -2.482 2.706 -26.506 1.00 95.66 170 ASN A C 1
ATOM 1330 O O . ASN A 1 170 ? -3.111 1.711 -26.856 1.00 94.07 170 ASN A O 1
ATOM 1335 N N . PRO A 1 171 ? -1.318 3.062 -27.074 1.00 100.43 171 PRO A N 1
ATOM 1336 C CA . PRO A 1 171 ? -0.718 2.230 -28.124 1.00 96.10 171 PRO A CA 1
ATOM 1337 C C . PRO A 1 171 ? -0.379 0.831 -27.617 1.00 86.01 171 PRO A C 1
ATOM 1338 O O . PRO A 1 171 ? 0.242 0.695 -26.564 1.00 79.26 171 PRO A O 1
ATOM 1342 N N . LEU A 1 172 ? -0.793 -0.194 -28.354 1.00 91.02 172 LEU A N 1
ATOM 1343 C CA . LEU A 1 172 ? -0.545 -1.569 -27.939 1.00 99.44 172 LEU A CA 1
ATOM 1344 C C . LEU A 1 172 ? 0.855 -2.017 -28.338 1.00 106.88 172 LEU A C 1
ATOM 1345 O O . LEU A 1 172 ? 1.205 -2.024 -29.517 1.00 104.73 172 LEU A O 1
ATOM 1350 N N . ASP A 1 173 ? 1.655 -2.382 -27.342 1.00 112.80 173 ASP A N 1
ATOM 1351 C CA . ASP A 1 173 ? 3.011 -2.859 -27.576 1.00 106.31 173 ASP A CA 1
ATOM 1352 C C . ASP A 1 173 ? 3.134 -4.310 -27.133 1.00 105.70 173 ASP A C 1
ATOM 1353 O O . ASP A 1 173 ? 3.088 -4.605 -25.939 1.00 110.91 173 ASP A O 1
ATOM 1358 N N . ARG A 1 174 ? 3.284 -5.214 -28.096 1.00 97.72 174 ARG A N 1
ATOM 1359 C CA . ARG A 1 174 ? 3.368 -6.639 -27.795 1.00 94.88 174 ARG A CA 1
ATOM 1360 C C . ARG A 1 174 ? 4.591 -6.972 -26.944 1.00 104.44 174 ARG A C 1
ATOM 1361 O O . ARG A 1 174 ? 4.531 -7.840 -26.073 1.00 107.38 174 ARG A O 1
ATOM 1369 N N . GLU A 1 175 ? 5.696 -6.275 -27.196 1.00 100.35 175 GLU A N 1
ATOM 1370 C CA . GLU A 1 175 ? 6.944 -6.527 -26.480 1.00 109.29 175 GLU A CA 1
ATOM 1371 C C . GLU A 1 175 ? 6.794 -6.275 -24.983 1.00 115.51 175 GLU A C 1
ATOM 1372 O O . GLU A 1 175 ? 7.485 -6.890 -24.171 1.00 128.11 175 GLU A O 1
ATOM 1378 N N . ALA A 1 176 ? 5.895 -5.364 -24.625 1.00 113.79 176 ALA A N 1
ATOM 1379 C CA . ALA A 1 176 ? 5.567 -5.137 -23.224 1.00 111.94 176 ALA A CA 1
ATOM 1380 C C . ALA A 1 176 ? 4.786 -6.333 -22.695 1.00 117.57 176 ALA A C 1
ATOM 1381 O O . ALA A 1 176 ? 5.342 -7.208 -22.033 1.00 123.72 176 ALA A O 1
ATOM 1383 N N . GLN A 1 177 ? 3.493 -6.366 -22.999 1.00 102.32 177 GLN A N 1
ATOM 1384 C CA . GLN A 1 177 ? 2.670 -7.532 -22.706 1.00 94.45 177 GLN A CA 1
ATOM 1385 C C . GLN A 1 177 ? 1.953 -7.996 -23.969 1.00 91.67 177 GLN A C 1
ATOM 1386 O O . GLN A 1 177 ? 1.190 -7.240 -24.571 1.00 71.13 177 GLN A O 1
ATOM 1392 N N . PRO A 1 178 ? 2.208 -9.249 -24.378 1.00 89.51 178 PRO A N 1
ATOM 1393 C CA . PRO A 1 178 ? 1.694 -9.816 -25.630 1.00 84.42 178 PRO A CA 1
ATOM 1394 C C . PRO A 1 178 ? 0.191 -10.070 -25.587 1.00 88.23 178 PRO A C 1
ATOM 1395 O O . PRO A 1 178 ? -0.432 -10.284 -26.625 1.00 79.98 178 PRO A O 1
ATOM 1399 N N . GLU A 1 179 ? -0.375 -10.053 -24.387 1.00 100.01 179 GLU A N 1
ATOM 1400 C CA . GLU A 1 179 ? -1.804 -10.257 -24.209 1.00 92.29 179 GLU A CA 1
ATOM 1401 C C . GLU A 1 179 ? -2.342 -9.385 -23.086 1.00 90.54 179 GLU A C 1
ATOM 1402 O O . GLU A 1 179 ? -1.676 -9.180 -22.073 1.00 77.03 179 GLU A O 1
ATOM 1408 N N . VAL A 1 180 ? -3.548 -8.866 -23.272 1.00 92.59 180 VAL A N 1
ATOM 1409 C CA . VAL A 1 180 ? -4.229 -8.154 -22.202 1.00 89.54 180 VAL A CA 1
ATOM 1410 C C . VAL A 1 180 ? -5.581 -8.817 -21.958 1.00 82.39 180 VAL A C 1
ATOM 1411 O O . VAL A 1 180 ? -6.333 -9.090 -22.893 1.00 85.24 180 VAL A O 1
ATOM 1415 N N . ASN A 1 181 ? -5.869 -9.097 -20.693 1.00 82.19 181 ASN A N 1
ATOM 1416 C CA . ASN A 1 181 ? -7.015 -9.913 -20.324 1.00 85.27 181 ASN A CA 1
ATOM 1417 C C . ASN A 1 181 ? -7.995 -9.096 -19.482 1.00 77.39 181 ASN A C 1
ATOM 1418 O O . ASN A 1 181 ? -7.590 -8.363 -18.580 1.00 69.23 181 ASN A O 1
ATOM 1423 N N . LEU A 1 182 ? -9.281 -9.184 -19.810 1.00 74.88 182 LEU A N 1
ATOM 1424 C CA . LEU A 1 182 ? -10.280 -8.320 -19.183 1.00 77.48 182 LEU A CA 1
ATOM 1425 C C . LEU A 1 182 ? -11.561 -9.059 -18.805 1.00 76.37 182 LEU A C 1
ATOM 1426 O O . LEU A 1 182 ? -11.806 -10.173 -19.263 1.00 74.72 182 LEU A O 1
ATOM 1431 N N . THR A 1 183 ? -12.368 -8.424 -17.959 1.00 87.72 183 THR A N 1
ATOM 1432 C CA . THR A 1 183 ? -13.670 -8.956 -17.579 1.00 93.81 183 THR A CA 1
ATOM 1433 C C . THR A 1 183 ? -14.765 -7.914 -17.792 1.00 90.41 183 THR A C 1
ATOM 1434 O O . THR A 1 183 ? -14.834 -6.921 -17.065 1.00 85.67 183 THR A O 1
ATOM 1438 N N . ILE A 1 184 ? -15.614 -8.131 -18.792 1.00 86.24 184 ILE A N 1
ATOM 1439 C CA . ILE A 1 184 ? -16.740 -7.232 -19.024 1.00 83.13 184 ILE A CA 1
ATOM 1440 C C . ILE A 1 184 ? -17.895 -7.619 -18.101 1.00 81.00 184 ILE A C 1
ATOM 1441 O O . ILE A 1 184 ? -18.174 -8.800 -17.902 1.00 92.15 184 ILE A O 1
ATOM 1446 N N . THR A 1 185 ? -18.546 -6.619 -17.515 1.00 75.11 185 THR A N 1
ATOM 1447 C CA . THR A 1 185 ? -19.620 -6.864 -16.559 1.00 83.87 185 THR A CA 1
ATOM 1448 C C . THR A 1 185 ? -20.945 -6.281 -17.038 1.00 84.26 185 THR A C 1
ATOM 1449 O O . THR A 1 185 ? -21.042 -5.087 -17.327 1.00 83.75 185 THR A O 1
ATOM 1453 N N . ALA A 1 186 ? -21.961 -7.136 -17.121 1.00 83.62 186 ALA A N 1
ATOM 1454 C CA . ALA A 1 186 ? -23.296 -6.717 -17.532 1.00 78.41 186 ALA A CA 1
ATOM 1455 C C . ALA A 1 186 ? -24.211 -6.574 -16.321 1.00 81.43 186 ALA A C 1
ATOM 1456 O O . ALA A 1 186 ? -24.391 -7.518 -15.552 1.00 76.03 186 ALA A O 1
ATOM 1458 N N . VAL A 1 187 ? -24.790 -5.389 -16.160 1.00 80.60 187 VAL A N 1
ATOM 1459 C CA . VAL A 1 187 ? -25.609 -5.087 -14.991 1.00 81.97 187 VAL A CA 1
ATOM 1460 C C . VAL A 1 187 ? -26.996 -4.576 -15.375 1.00 89.55 187 VAL A C 1
ATOM 1461 O O . VAL A 1 187 ? -27.134 -3.677 -16.210 1.00 95.50 187 VAL A O 1
ATOM 1465 N N . ASP A 1 188 ? -28.018 -5.159 -14.755 1.00 90.62 188 ASP A N 1
ATOM 1466 C CA . ASP A 1 188 ? -29.398 -4.736 -14.962 1.00 86.69 188 ASP A CA 1
ATOM 1467 C C . ASP A 1 188 ? -29.731 -3.535 -14.080 1.00 99.78 188 ASP A C 1
ATOM 1468 O O . ASP A 1 188 ? -28.835 -2.838 -13.605 1.00 111.61 188 ASP A O 1
ATOM 1473 N N . GLY A 1 189 ? -31.020 -3.300 -13.857 1.00 95.58 189 GLY A N 1
ATOM 1474 C CA . GLY A 1 189 ? -31.452 -2.148 -13.087 1.00 89.96 189 GLY A CA 1
ATOM 1475 C C . GLY A 1 189 ? -32.388 -2.472 -11.938 1.00 84.85 189 GLY A C 1
ATOM 1476 O O . GLY A 1 189 ? -32.947 -1.571 -11.315 1.00 81.59 189 GLY A O 1
ATOM 1477 N N . GLY A 1 190 ? -32.562 -3.759 -11.653 1.00 82.22 190 GLY A N 1
ATOM 1478 C CA . GLY A 1 190 ? -33.401 -4.182 -10.546 1.00 86.94 190 GLY A CA 1
ATOM 1479 C C . GLY A 1 190 ? -32.784 -3.822 -9.208 1.00 85.69 190 GLY A C 1
ATOM 1480 O O . GLY A 1 190 ? -31.674 -3.295 -9.154 1.00 96.64 190 GLY A O 1
ATOM 1481 N N . SER A 1 191 ? -33.500 -4.101 -8.123 1.00 79.22 191 SER A N 1
ATOM 1482 C CA . SER A 1 191 ? -32.989 -3.812 -6.788 1.00 70.54 191 SER A CA 1
ATOM 1483 C C . SER A 1 191 ? -33.110 -5.032 -5.878 1.00 80.26 191 SER A C 1
ATOM 1484 O O . SER A 1 191 ? -34.216 -5.418 -5.498 1.00 76.82 191 SER A O 1
ATOM 1487 N N . PRO A 1 192 ? -31.968 -5.644 -5.522 1.00 95.05 192 PRO A N 1
ATOM 1488 C CA . PRO A 1 192 ? -30.621 -5.237 -5.940 1.00 106.01 192 PRO A CA 1
ATOM 1489 C C . PRO A 1 192 ? -30.278 -5.694 -7.357 1.00 106.04 192 PRO A C 1
ATOM 1490 O O . PRO A 1 192 ? -30.769 -6.736 -7.793 1.00 115.44 192 PRO A O 1
ATOM 1494 N N . PRO A 1 193 ? -29.449 -4.915 -8.069 1.00 88.35 193 PRO A N 1
ATOM 1495 C CA . PRO A 1 193 ? -29.044 -5.242 -9.441 1.00 90.31 193 PRO A CA 1
ATOM 1496 C C . PRO A 1 193 ? -28.309 -6.575 -9.523 1.00 75.38 193 PRO A C 1
ATOM 1497 O O . PRO A 1 193 ? -27.577 -6.929 -8.600 1.00 75.21 193 PRO A O 1
ATOM 1501 N N . LYS A 1 194 ? -28.507 -7.305 -10.615 1.00 67.95 194 LYS A N 1
ATOM 1502 C CA . LYS A 1 194 ? -27.832 -8.581 -10.808 1.00 70.34 194 LYS A CA 1
ATOM 1503 C C . LYS A 1 194 ? -26.794 -8.479 -11.919 1.00 74.73 194 LYS A C 1
ATOM 1504 O O . LYS A 1 194 ? -27.027 -7.846 -12.947 1.00 61.18 194 LYS A O 1
ATOM 1510 N N . SER A 1 195 ? -25.644 -9.107 -11.702 1.00 80.75 195 SER A N 1
ATOM 1511 C CA . SER A 1 195 ? -24.519 -8.972 -12.618 1.00 77.89 195 SER A CA 1
ATOM 1512 C C . SER A 1 195 ? -24.219 -10.256 -13.382 1.00 68.56 195 SER A C 1
ATOM 1513 O O . SER A 1 195 ? -24.584 -11.351 -12.956 1.00 62.10 195 SER A O 1
ATOM 1516 N N . GLY A 1 196 ? -23.549 -10.101 -14.519 1.00 64.61 196 GLY A N 1
ATOM 1517 C CA . GLY A 1 196 ? -23.114 -11.223 -15.329 1.00 69.97 196 GLY A CA 1
ATOM 1518 C C . GLY A 1 196 ? -21.829 -10.879 -16.054 1.00 78.46 196 GLY A C 1
ATOM 1519 O O . GLY A 1 196 ? -21.817 -10.027 -16.943 1.00 76.07 196 GLY A O 1
ATOM 1520 N N . THR A 1 197 ? -20.742 -11.541 -15.673 1.00 74.98 197 THR A N 1
ATOM 1521 C CA . THR A 1 197 ? -19.425 -11.207 -16.201 1.00 76.77 197 THR A CA 1
ATOM 1522 C C . THR A 1 197 ? -18.925 -12.200 -17.247 1.00 86.52 197 THR A C 1
ATOM 1523 O O . THR A 1 197 ? -19.174 -13.402 -17.152 1.00 87.37 197 THR A O 1
ATOM 1527 N N . ALA A 1 198 ? -18.219 -11.677 -18.245 1.00 89.90 198 ALA A N 1
ATOM 1528 C CA . ALA A 1 198 ? -17.548 -12.498 -19.248 1.00 90.83 198 ALA A CA 1
ATOM 1529 C C . ALA A 1 198 ? -16.069 -12.133 -19.289 1.00 95.04 198 ALA A C 1
ATOM 1530 O O . ALA A 1 198 ? -15.687 -11.033 -18.892 1.00 92.55 198 ALA A O 1
ATOM 1532 N N . ASN A 1 199 ? -15.239 -13.051 -19.772 1.00 95.69 199 ASN A N 1
ATOM 1533 C CA . ASN A 1 199 ? -13.796 -12.846 -19.748 1.00 92.53 199 ASN A CA 1
ATOM 1534 C C . ASN A 1 199 ? -13.173 -12.772 -21.138 1.00 90.06 199 ASN A C 1
ATOM 1535 O O . ASN A 1 199 ? -12.969 -13.793 -21.792 1.00 89.29 199 ASN A O 1
ATOM 1540 N N . ILE A 1 200 ? -12.862 -11.555 -21.573 1.00 74.08 200 ILE A N 1
ATOM 1541 C CA . ILE A 1 200 ? -12.262 -11.326 -22.882 1.00 71.10 200 ILE A CA 1
ATOM 1542 C C . ILE A 1 200 ? -10.747 -11.509 -22.857 1.00 78.21 200 ILE A C 1
ATOM 1543 O O . ILE A 1 200 ? -10.056 -10.942 -22.008 1.00 83.48 200 ILE A O 1
ATOM 1548 N N . ARG A 1 201 ? -10.242 -12.302 -23.796 1.00 80.90 201 ARG A N 1
ATOM 1549 C CA . ARG A 1 201 ? -8.807 -12.491 -23.954 1.00 77.54 201 ARG A CA 1
ATOM 1550 C C . ARG A 1 201 ? -8.332 -11.749 -25.196 1.00 74.80 201 ARG A C 1
ATOM 1551 O O . ARG A 1 201 ? -8.650 -12.143 -26.318 1.00 75.05 201 ARG A O 1
ATOM 1559 N N . VAL A 1 202 ? -7.582 -10.669 -24.996 1.00 68.00 202 VAL A N 1
ATOM 1560 C CA . VAL A 1 202 ? -7.112 -9.870 -26.121 1.00 72.31 202 VAL A CA 1
ATOM 1561 C C . VAL A 1 202 ? -5.674 -10.217 -26.478 1.00 84.84 202 VAL A C 1
ATOM 1562 O O . VAL A 1 202 ? -4.740 -9.916 -25.729 1.00 81.78 202 VAL A O 1
ATOM 1566 N N . VAL A 1 203 ? -5.510 -10.855 -27.633 1.00 83.55 203 VAL A N 1
ATOM 1567 C CA . VAL A 1 203 ? -4.201 -11.282 -28.109 1.00 74.89 203 VAL A CA 1
ATOM 1568 C C . VAL A 1 203 ? -3.595 -10.253 -29.054 1.00 83.74 203 VAL A C 1
ATOM 1569 O O . VAL A 1 203 ? -4.212 -9.869 -30.047 1.00 77.30 203 VAL A O 1
ATOM 1573 N N . VAL A 1 204 ? -2.382 -9.813 -28.742 1.00 92.27 204 VAL A N 1
ATOM 1574 C CA . VAL A 1 204 ? -1.693 -8.836 -29.573 1.00 84.86 204 VAL A CA 1
ATOM 1575 C C . VAL A 1 204 ? -0.847 -9.530 -30.636 1.00 73.83 204 VAL A C 1
ATOM 1576 O O . VAL A 1 204 ? 0.066 -10.292 -30.319 1.00 74.97 204 VAL A O 1
ATOM 1580 N N . LEU A 1 205 ? -1.163 -9.263 -31.899 1.00 70.35 205 LEU A N 1
ATOM 1581 C CA . LEU A 1 205 ? -0.463 -9.883 -33.017 1.00 92.27 205 LEU A CA 1
ATOM 1582 C C . LEU A 1 205 ? 0.868 -9.194 -33.282 1.00 98.58 205 LEU A C 1
ATOM 1583 O O . LEU A 1 205 ? 0.930 -7.973 -33.391 1.00 93.50 205 LEU A O 1
ATOM 1588 N N . ASP A 1 206 ? 1.927 -9.987 -33.397 1.00 99.50 206 ASP A N 1
ATOM 1589 C CA . ASP A 1 206 ? 3.264 -9.446 -33.605 1.00 102.36 206 ASP A CA 1
ATOM 1590 C C . ASP A 1 206 ? 3.405 -8.757 -34.957 1.00 106.26 206 ASP A C 1
ATOM 1591 O O . ASP A 1 206 ? 3.061 -9.320 -35.995 1.00 108.66 206 ASP A O 1
ATOM 1596 N N . VAL A 1 207 ? 3.916 -7.532 -34.927 1.00 99.65 207 VAL A N 1
ATOM 1597 C CA . VAL A 1 207 ? 4.244 -6.798 -36.141 1.00 92.45 207 VAL A CA 1
ATOM 1598 C C . VAL A 1 207 ? 5.757 -6.617 -36.209 1.00 95.40 207 VAL A C 1
ATOM 1599 O O . VAL A 1 207 ? 6.409 -6.436 -35.183 1.00 94.05 207 VAL A O 1
ATOM 1603 N N . ASN A 1 208 ? 6.317 -6.678 -37.413 1.00 103.90 208 ASN A N 1
ATOM 1604 C CA . ASN A 1 208 ? 7.753 -6.500 -37.589 1.00 95.11 208 ASN A CA 1
ATOM 1605 C C . ASN A 1 208 ? 8.177 -5.051 -37.355 1.00 79.29 208 ASN A C 1
ATOM 1606 O O . ASN A 1 208 ? 8.618 -4.367 -38.279 1.00 77.24 208 ASN A O 1
ATOM 1611 N N . ASP A 1 209 ? 8.047 -4.592 -36.115 1.00 73.64 209 ASP A N 1
ATOM 1612 C CA . ASP A 1 209 ? 8.407 -3.223 -35.763 1.00 68.27 209 ASP A CA 1
ATOM 1613 C C . ASP A 1 209 ? 9.671 -3.181 -34.908 1.00 63.92 209 ASP A C 1
ATOM 1614 O O . ASP A 1 209 ? 9.787 -2.368 -33.991 1.00 66.29 209 ASP A O 1
ATOM 1619 N N . HIS A 1 210 ? 10.614 -4.064 -35.219 1.00 65.11 210 HIS A N 1
ATOM 1620 C CA . HIS A 1 210 ? 11.878 -4.127 -34.498 1.00 67.59 210 HIS A CA 1
ATOM 1621 C C . HIS A 1 210 ? 13.009 -4.595 -35.402 1.00 68.55 210 HIS A C 1
ATOM 1622 O O . HIS A 1 210 ? 13.086 -5.770 -35.755 1.00 61.31 210 HIS A O 1
ATOM 1629 N N . VAL A 1 211 ? 13.885 -3.671 -35.776 1.00 80.25 211 VAL A N 1
ATOM 1630 C CA . VAL A 1 211 ? 15.047 -4.016 -36.581 1.00 78.95 211 VAL A CA 1
ATOM 1631 C C . VAL A 1 211 ? 16.019 -4.860 -35.760 1.00 75.69 211 VAL A C 1
ATOM 1632 O O . VAL A 1 211 ? 16.167 -4.645 -34.556 1.00 74.64 211 VAL A O 1
ATOM 1636 N N . PRO A 1 212 ? 16.670 -5.841 -36.406 1.00 74.70 212 PRO A N 1
ATOM 1637 C CA . PRO A 1 212 ? 17.657 -6.681 -35.719 1.00 63.54 212 PRO A CA 1
ATOM 1638 C C . PRO A 1 212 ? 18.850 -5.858 -35.250 1.00 76.86 212 PRO A C 1
ATOM 1639 O O . PRO A 1 212 ? 19.270 -4.947 -35.958 1.00 71.16 212 PRO A O 1
ATOM 1643 N N . GLN A 1 213 ? 19.381 -6.166 -34.072 1.00 71.57 213 GLN A N 1
ATOM 1644 C CA . GLN A 1 213 ? 20.545 -5.448 -33.566 1.00 82.36 213 GLN A CA 1
ATOM 1645 C C . GLN A 1 213 ? 21.733 -6.374 -33.343 1.00 94.20 213 GLN A C 1
ATOM 1646 O O . GLN A 1 213 ? 21.631 -7.380 -32.642 1.00 90.61 213 GLN A O 1
ATOM 1652 N N . PHE A 1 214 ? 22.862 -6.026 -33.950 1.00 85.54 214 PHE A N 1
ATOM 1653 C CA . PHE A 1 214 ? 24.097 -6.770 -33.748 1.00 79.70 214 PHE A CA 1
ATOM 1654 C C . PHE A 1 214 ? 24.617 -6.569 -32.332 1.00 87.56 214 PHE A C 1
ATOM 1655 O O . PHE A 1 214 ? 24.361 -5.541 -31.706 1.00 79.88 214 PHE A O 1
ATOM 1663 N N . SER A 1 215 ? 25.340 -7.564 -31.830 1.00 91.33 215 SER A N 1
ATOM 1664 C CA . SER A 1 215 ? 25.954 -7.477 -30.510 1.00 80.10 215 SER A CA 1
ATOM 1665 C C . SER A 1 215 ? 26.974 -6.344 -30.476 1.00 82.78 215 SER A C 1
ATOM 1666 O O . SER A 1 215 ? 26.745 -5.310 -29.849 1.00 94.99 215 SER A O 1
ATOM 1669 N N . ARG A 1 216 ? 28.096 -6.543 -31.159 1.00 81.51 216 ARG A N 1
ATOM 1670 C CA . ARG A 1 216 ? 29.103 -5.499 -31.299 1.00 76.82 216 ARG A CA 1
ATOM 1671 C C . ARG A 1 216 ? 28.994 -4.847 -32.673 1.00 67.91 216 ARG A C 1
ATOM 1672 O O . ARG A 1 216 ? 28.770 -5.528 -33.673 1.00 73.00 216 ARG A O 1
ATOM 1674 N N . LEU A 1 217 ? 29.147 -3.528 -32.721 1.00 69.31 217 LEU A N 1
ATOM 1675 C CA . LEU A 1 217 ? 29.086 -2.809 -33.987 1.00 49.94 217 LEU A CA 1
ATOM 1676 C C . LEU A 1 217 ? 30.332 -3.095 -34.817 1.00 87.49 217 LEU A C 1
ATOM 1677 O O . LEU A 1 217 ? 30.298 -3.049 -36.046 1.00 83.07 217 LEU A O 1
ATOM 1682 N N . VAL A 1 218 ? 31.430 -3.400 -34.133 1.00 85.38 218 VAL A N 1
ATOM 1683 C CA . VAL A 1 218 ? 32.683 -3.716 -34.804 1.00 76.55 218 VAL A CA 1
ATOM 1684 C C . VAL A 1 218 ? 33.314 -4.982 -34.222 1.00 72.08 218 VAL A C 1
ATOM 1685 O O . VAL A 1 218 ? 33.560 -5.076 -33.019 1.00 68.24 218 VAL A O 1
ATOM 1689 N N . TYR A 1 219 ? 33.559 -5.961 -35.088 1.00 66.33 219 TYR A N 1
ATOM 1690 C CA . TYR A 1 219 ? 34.151 -7.226 -34.670 1.00 76.32 219 TYR A CA 1
ATOM 1691 C C . TYR A 1 219 ? 35.642 -7.273 -34.994 1.00 86.42 219 TYR A C 1
ATOM 1692 O O . TYR A 1 219 ? 36.033 -7.342 -36.158 1.00 91.20 219 TYR A O 1
ATOM 1701 N N . ARG A 1 220 ? 36.470 -7.233 -33.954 1.00 86.81 220 ARG A N 1
ATOM 1702 C CA . ARG A 1 220 ? 37.917 -7.312 -34.118 1.00 80.53 220 ARG A CA 1
ATOM 1703 C C . ARG A 1 220 ? 38.360 -8.764 -34.272 1.00 69.29 220 ARG A C 1
ATOM 1704 O O . ARG A 1 220 ? 37.962 -9.625 -33.489 1.00 62.30 220 ARG A O 1
ATOM 1712 N N . ALA A 1 221 ? 39.186 -9.030 -35.278 1.00 77.53 221 ALA A N 1
ATOM 1713 C CA . ALA A 1 221 ? 39.654 -10.388 -35.533 1.00 83.37 221 ALA A CA 1
ATOM 1714 C C . ALA A 1 221 ? 41.112 -10.408 -35.984 1.00 88.22 221 ALA A C 1
ATOM 1715 O O . ALA A 1 221 ? 41.531 -9.591 -36.804 1.00 75.92 221 ALA A O 1
ATOM 1717 N N . GLN A 1 222 ? 41.879 -11.349 -35.442 1.00 90.03 222 GLN A N 1
ATOM 1718 C CA . GLN A 1 222 ? 43.286 -11.497 -35.797 1.00 80.54 222 GLN A CA 1
ATOM 1719 C C 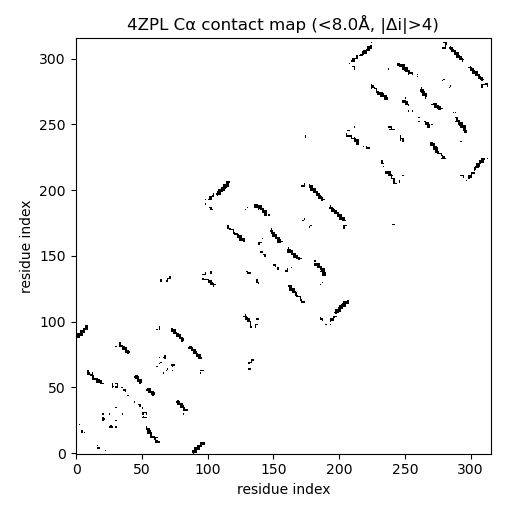. GLN A 1 222 ? 43.548 -12.913 -36.301 1.00 71.62 222 GLN A C 1
ATOM 1720 O O . GLN A 1 222 ? 43.690 -13.846 -35.510 1.00 82.57 222 GLN A O 1
ATOM 1726 N N . VAL A 1 223 ? 43.609 -13.066 -37.620 1.00 64.90 223 VAL A N 1
ATOM 1727 C CA . VAL A 1 223 ? 43.709 -14.386 -38.232 1.00 70.64 223 VAL A CA 1
ATOM 1728 C C . VAL A 1 223 ? 45.077 -14.646 -38.856 1.00 90.28 223 VAL A C 1
ATOM 1729 O O . VAL A 1 223 ? 45.550 -13.863 -39.678 1.00 83.85 223 VAL A O 1
ATOM 1733 N N . PRO A 1 224 ? 45.717 -15.756 -38.456 1.00 61.30 224 PRO A N 1
ATOM 1734 C CA . PRO A 1 224 ? 46.991 -16.205 -39.024 1.00 75.91 224 PRO A CA 1
ATOM 1735 C C . PRO A 1 224 ? 46.877 -16.496 -40.516 1.00 71.43 224 PRO A C 1
ATOM 1736 O O . PRO A 1 224 ? 45.895 -17.087 -40.964 1.00 75.16 224 PRO A O 1
ATOM 1740 N N . GLU A 1 225 ? 47.886 -16.079 -41.271 1.00 74.76 225 GLU A N 1
ATOM 1741 C CA . GLU A 1 225 ? 47.895 -16.241 -42.719 1.00 77.62 225 GLU A CA 1
ATOM 1742 C C . GLU A 1 225 ? 48.026 -17.699 -43.146 1.00 82.98 225 GLU A C 1
ATOM 1743 O O . GLU A 1 225 ? 47.635 -18.067 -44.254 1.00 78.30 225 GLU A O 1
ATOM 1749 N N . ASN A 1 226 ? 48.588 -18.523 -42.267 1.00 102.05 226 ASN A N 1
ATOM 1750 C CA . ASN A 1 226 ? 48.797 -19.933 -42.574 1.00 108.46 226 ASN A CA 1
ATOM 1751 C C . ASN A 1 226 ? 47.622 -20.797 -42.130 1.00 121.15 226 ASN A C 1
ATOM 1752 O O . ASN A 1 226 ? 47.732 -22.019 -42.057 1.00 126.49 226 ASN A O 1
ATOM 1757 N N . SER A 1 227 ? 46.496 -20.156 -41.838 1.00 106.63 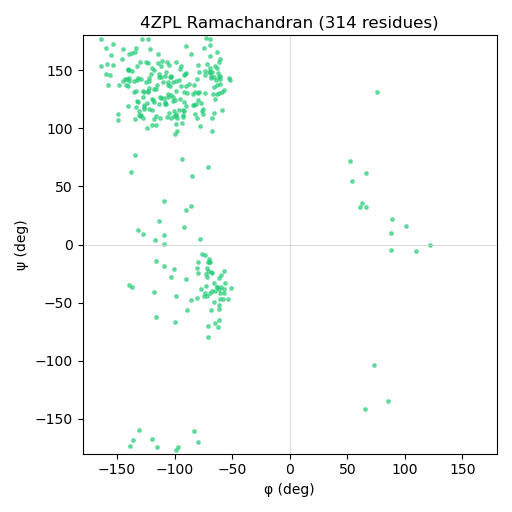227 SER A N 1
ATOM 1758 C CA . SER A 1 227 ? 45.294 -20.874 -41.427 1.00 92.61 227 SER A CA 1
ATOM 1759 C C . SER A 1 227 ? 44.705 -21.664 -42.593 1.00 89.27 227 SER A C 1
ATOM 1760 O O . SER A 1 227 ? 45.023 -21.407 -43.754 1.00 75.49 227 SER A O 1
ATOM 1763 N N . ASP A 1 228 ? 43.841 -22.624 -42.275 1.00 95.07 228 ASP A N 1
ATOM 1764 C CA . ASP A 1 228 ? 43.287 -23.531 -43.277 1.00 101.78 228 ASP A CA 1
ATOM 1765 C C . ASP A 1 228 ? 41.993 -23.000 -43.895 1.00 100.78 228 ASP A C 1
ATOM 1766 O O . ASP A 1 228 ? 41.431 -22.010 -43.430 1.00 92.51 228 ASP A O 1
ATOM 1771 N N . ASN A 1 229 ? 41.526 -23.665 -44.948 1.00 108.52 229 ASN A N 1
ATOM 1772 C CA . ASN A 1 229 ? 40.270 -23.299 -45.594 1.00 115.33 229 ASN A CA 1
ATOM 1773 C C . ASN A 1 229 ? 39.078 -23.714 -44.742 1.00 114.12 229 ASN A C 1
ATOM 1774 O O . ASN A 1 229 ? 38.993 -24.856 -44.291 1.00 117.64 229 ASN A O 1
ATOM 1779 N N . GLY A 1 230 ? 38.158 -22.781 -44.525 1.00 110.53 230 GLY A N 1
ATOM 1780 C CA . GLY A 1 230 ? 36.997 -23.043 -43.699 1.00 109.97 230 GLY A CA 1
ATOM 1781 C C . GLY A 1 230 ? 37.277 -22.757 -42.237 1.00 108.11 230 GLY A C 1
ATOM 1782 O O . GLY A 1 230 ? 36.476 -23.092 -41.365 1.00 116.17 230 GLY A O 1
ATOM 1783 N N . SER A 1 231 ? 38.425 -22.141 -41.970 1.00 88.95 231 SER A N 1
ATOM 1784 C CA . SER A 1 231 ? 38.778 -21.738 -40.615 1.00 81.68 231 SER A CA 1
ATOM 1785 C C . SER A 1 231 ? 37.825 -20.651 -40.133 1.00 80.96 231 SER A C 1
ATOM 1786 O O . SER A 1 231 ? 37.391 -19.803 -40.910 1.00 66.47 231 SER A O 1
ATOM 1789 N N . LEU A 1 232 ? 37.497 -20.684 -38.847 1.00 75.99 232 LEU A N 1
ATOM 1790 C CA . LEU A 1 232 ? 36.535 -19.746 -38.284 1.00 82.14 232 LEU A CA 1
ATOM 1791 C C . LEU A 1 232 ? 37.183 -18.411 -37.943 1.00 72.94 232 LEU A C 1
ATOM 1792 O O . LEU A 1 232 ? 38.015 -18.331 -37.040 1.00 66.11 232 LEU A O 1
ATOM 1797 N N . VAL A 1 233 ? 36.805 -17.364 -38.668 1.00 80.61 233 VAL A N 1
ATOM 1798 C CA . VAL A 1 233 ? 37.257 -16.022 -38.328 1.00 66.00 233 VAL A CA 1
ATOM 1799 C C . VAL A 1 233 ? 36.553 -15.579 -37.054 1.00 92.81 233 VAL A C 1
ATOM 1800 O O . VAL A 1 233 ? 37.174 -15.480 -35.994 1.00 86.66 233 VAL A O 1
ATOM 1804 N N . VAL A 1 234 ? 35.250 -15.327 -37.156 1.00 88.75 234 VAL A N 1
ATOM 1805 C CA . VAL A 1 234 ? 34.483 -14.901 -35.986 1.00 96.14 234 VAL A CA 1
ATOM 1806 C C . VAL A 1 234 ? 33.066 -15.456 -36.001 1.00 75.62 234 VAL A C 1
ATOM 1807 O O . VAL A 1 234 ? 32.617 -16.000 -37.006 1.00 70.92 234 VAL A O 1
ATOM 1811 N N . VAL A 1 235 ? 32.371 -15.328 -34.876 1.00 74.16 235 VAL A N 1
ATOM 1812 C CA . VAL A 1 235 ? 30.964 -15.702 -34.803 1.00 71.55 235 VAL A CA 1
ATOM 1813 C C . VAL A 1 235 ? 30.120 -14.485 -34.424 1.00 77.63 235 VAL A C 1
ATOM 1814 O O . VAL A 1 235 ? 30.263 -13.922 -33.337 1.00 75.27 235 VAL A O 1
ATOM 1818 N N . VAL A 1 236 ? 29.251 -14.071 -35.340 1.00 86.23 236 VAL A N 1
ATOM 1819 C CA . VAL A 1 236 ? 28.421 -12.892 -35.125 1.00 82.52 236 VAL A CA 1
ATOM 1820 C C . VAL A 1 236 ? 26.988 -13.278 -34.771 1.00 86.15 236 VAL A C 1
ATOM 1821 O O . VAL A 1 236 ? 26.459 -14.278 -35.260 1.00 91.98 236 VAL A O 1
ATOM 1825 N N . THR A 1 237 ? 26.366 -12.481 -33.909 1.00 76.07 237 THR A N 1
ATOM 1826 C CA . THR A 1 237 ? 25.010 -12.758 -33.448 1.00 77.74 237 THR A CA 1
ATOM 1827 C C . THR A 1 237 ? 24.104 -11.541 -33.601 1.00 83.71 237 THR A C 1
ATOM 1828 O O . THR A 1 237 ? 24.528 -10.406 -33.382 1.00 83.56 237 THR A O 1
ATOM 1832 N N . ALA A 1 238 ? 22.853 -11.787 -33.976 1.00 96.04 238 ALA A N 1
ATOM 1833 C CA . ALA A 1 238 ? 21.871 -10.720 -34.130 1.00 86.42 238 ALA A CA 1
ATOM 1834 C C . ALA A 1 238 ? 20.552 -11.096 -33.462 1.00 73.51 238 ALA A C 1
ATOM 1835 O O . ALA A 1 238 ? 20.033 -12.193 -33.666 1.00 62.59 238 ALA A O 1
ATOM 1837 N N . THR A 1 239 ? 20.015 -10.177 -32.667 1.00 79.96 239 THR A N 1
ATOM 1838 C CA . THR A 1 239 ? 18.801 -10.441 -31.905 1.00 85.42 239 THR A CA 1
ATOM 1839 C C . THR A 1 239 ? 17.596 -9.678 -32.448 1.00 93.78 239 THR A C 1
ATOM 1840 O O . THR A 1 239 ? 17.719 -8.549 -32.922 1.00 80.83 239 THR A O 1
ATOM 1844 N N . ASP A 1 240 ? 16.430 -10.309 -32.366 1.00 90.72 240 ASP A N 1
ATOM 1845 C CA . ASP A 1 240 ? 15.182 -9.701 -32.811 1.00 97.68 240 ASP A CA 1
ATOM 1846 C C . ASP A 1 240 ? 14.107 -9.909 -31.749 1.00 101.11 240 ASP A C 1
ATOM 1847 O O . ASP A 1 240 ? 13.745 -11.043 -31.437 1.00 119.06 240 ASP A O 1
ATOM 1852 N N . LEU A 1 241 ? 13.599 -8.813 -31.196 1.00 92.32 241 LEU A N 1
ATOM 1853 C CA . LEU A 1 241 ? 12.650 -8.883 -30.088 1.00 88.15 241 LEU A CA 1
ATOM 1854 C C . LEU A 1 241 ? 11.259 -9.335 -30.530 1.00 98.31 241 LEU A C 1
ATOM 1855 O O . LEU A 1 241 ? 10.397 -9.610 -29.696 1.00 91.87 241 LEU A O 1
ATOM 1860 N N . ASP A 1 242 ? 11.045 -9.413 -31.839 1.00 97.85 242 ASP A N 1
ATOM 1861 C CA . ASP A 1 242 ? 9.764 -9.857 -32.378 1.00 104.41 242 ASP A CA 1
ATOM 1862 C C . ASP A 1 242 ? 9.648 -11.379 -32.341 1.00 100.62 242 ASP A C 1
ATOM 1863 O O . ASP A 1 242 ? 10.474 -12.060 -31.734 1.00 99.02 242 ASP A O 1
ATOM 1868 N N . GLU A 1 243 ? 8.617 -11.908 -32.994 1.00 107.93 243 GLU A N 1
ATOM 1869 C CA . GLU A 1 243 ? 8.405 -13.350 -33.047 1.00 90.78 243 GLU A CA 1
ATOM 1870 C C . GLU A 1 243 ? 7.955 -13.797 -34.434 1.00 99.34 243 GLU A C 1
ATOM 1871 O O . GLU A 1 243 ? 7.932 -13.003 -35.375 1.00 76.73 243 GLU A O 1
ATOM 1873 N N . GLY A 1 244 ? 7.597 -15.072 -34.550 1.00 103.69 244 GLY A N 1
ATOM 1874 C CA . GLY A 1 244 ? 7.143 -15.631 -35.809 1.00 104.73 244 GLY A CA 1
ATOM 1875 C C . GLY A 1 244 ? 8.234 -15.653 -36.861 1.00 95.70 244 GLY A C 1
ATOM 1876 O O . GLY A 1 244 ? 9.395 -15.929 -36.558 1.00 88.10 244 GLY A O 1
ATOM 1877 N N . THR A 1 245 ? 7.860 -15.362 -38.102 1.00 97.17 245 THR A N 1
ATOM 1878 C CA . THR A 1 245 ? 8.824 -15.293 -39.194 1.00 99.20 245 THR A CA 1
ATOM 1879 C C . THR A 1 245 ? 9.568 -13.963 -39.168 1.00 101.78 245 THR A C 1
ATOM 1880 O O . THR A 1 245 ? 10.607 -13.808 -39.809 1.00 92.71 245 THR A O 1
ATOM 1884 N N . ASN A 1 246 ? 9.028 -13.008 -38.418 1.00 107.18 246 ASN A N 1
ATOM 1885 C CA . ASN A 1 246 ? 9.639 -11.691 -38.284 1.00 99.99 246 ASN A CA 1
ATOM 1886 C C . ASN A 1 246 ? 10.693 -11.664 -37.183 1.00 91.75 246 ASN A C 1
ATOM 1887 O O . ASN A 1 246 ? 10.880 -10.647 -36.517 1.00 84.61 246 ASN A O 1
ATOM 1892 N N . LYS A 1 247 ? 11.380 -12.786 -36.996 1.00 90.98 247 LYS A N 1
ATOM 1893 C CA . LYS A 1 247 ? 12.371 -12.903 -35.934 1.00 78.10 247 LYS A CA 1
ATOM 1894 C C . LYS A 1 247 ? 13.639 -13.609 -36.410 1.00 89.51 247 LYS A C 1
ATOM 1895 O O . LYS A 1 247 ? 14.744 -13.250 -36.001 1.00 86.24 247 LYS A O 1
ATOM 1898 N N . GLN A 1 248 ? 13.477 -14.607 -37.275 1.00 98.63 248 GLN A N 1
ATOM 1899 C CA . GLN A 1 248 ? 14.617 -15.366 -37.782 1.00 100.04 248 GLN A CA 1
ATOM 1900 C C . GLN A 1 248 ? 15.564 -14.473 -38.584 1.00 93.96 248 GLN A C 1
ATOM 1901 O O . GLN A 1 248 ? 15.129 -13.645 -39.384 1.00 102.64 248 GLN A O 1
ATOM 1907 N N . ILE A 1 249 ? 16.862 -14.648 -38.355 1.00 82.26 249 ILE A N 1
ATOM 1908 C CA . ILE A 1 249 ? 17.876 -13.778 -38.944 1.00 81.16 249 ILE A CA 1
ATOM 1909 C C . ILE A 1 249 ? 18.600 -14.441 -40.113 1.00 77.96 249 ILE A C 1
ATOM 1910 O O . ILE A 1 249 ? 18.967 -15.613 -40.045 1.00 88.70 249 ILE A O 1
ATOM 1915 N N . THR A 1 250 ? 18.804 -13.678 -41.183 1.00 81.13 250 THR A N 1
ATOM 1916 C CA . THR A 1 250 ? 19.508 -14.173 -42.359 1.00 93.01 250 THR A CA 1
ATOM 1917 C C . THR A 1 250 ? 20.757 -13.336 -42.635 1.00 100.20 250 THR A C 1
ATOM 1918 O O . THR A 1 250 ? 20.667 -12.228 -43.161 1.00 88.35 250 THR A O 1
ATOM 1922 N N . TYR A 1 251 ? 21.920 -13.870 -42.271 1.00 96.26 251 TYR A N 1
ATOM 1923 C CA . TYR A 1 251 ? 23.181 -13.153 -42.445 1.00 77.05 251 TYR A CA 1
ATOM 1924 C C . TYR A 1 251 ? 23.684 -13.259 -43.880 1.00 70.54 251 TYR A C 1
AT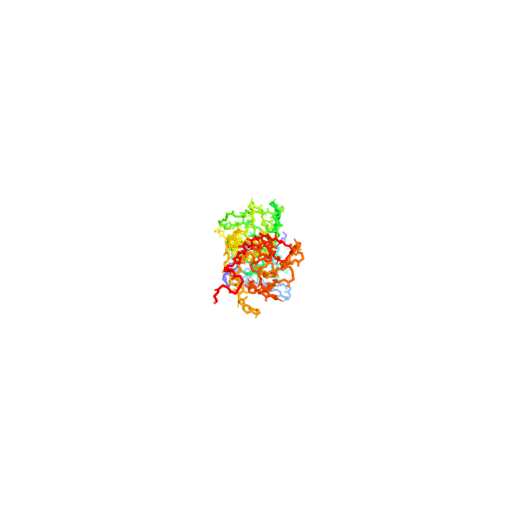OM 1925 O O . TYR A 1 251 ? 23.546 -14.302 -44.517 1.00 73.79 251 TYR A O 1
ATOM 1934 N N . SER A 1 252 ? 24.270 -12.178 -44.387 1.00 72.18 252 SER A N 1
ATOM 1935 C CA . SER A 1 252 ? 24.779 -12.175 -45.755 1.00 75.90 252 SER A CA 1
ATOM 1936 C C . SER A 1 252 ? 25.886 -11.150 -45.987 1.00 77.33 252 SER A C 1
ATOM 1937 O O . SER A 1 252 ? 25.884 -10.068 -45.398 1.00 79.21 252 SER A O 1
ATOM 1940 N N . LEU A 1 253 ? 26.832 -11.509 -46.851 1.00 79.98 253 LEU A N 1
ATOM 1941 C CA . LEU A 1 253 ? 27.851 -10.580 -47.318 1.00 78.32 253 LEU A CA 1
ATOM 1942 C C . LEU A 1 253 ? 27.287 -9.776 -48.484 1.00 83.06 253 LEU A C 1
ATOM 1943 O O . LEU A 1 253 ? 26.899 -10.347 -49.504 1.00 82.18 253 LEU A O 1
ATOM 1948 N N . ALA A 1 254 ? 27.236 -8.456 -48.336 1.00 86.99 254 ALA A N 1
ATOM 1949 C CA . ALA A 1 254 ? 26.656 -7.599 -49.367 1.00 99.41 254 ALA A CA 1
ATOM 1950 C C . ALA A 1 254 ? 27.453 -6.310 -49.569 1.00 91.41 254 ALA A C 1
ATOM 1951 O O . ALA A 1 254 ? 27.966 -5.732 -48.610 1.00 86.36 254 ALA A O 1
ATOM 1953 N N . GLU A 1 255 ? 27.543 -5.874 -50.824 1.00 85.64 255 GLU A N 1
ATOM 1954 C CA . GLU A 1 255 ? 28.233 -4.637 -51.197 1.00 92.82 255 GLU A CA 1
ATOM 1955 C C . GLU A 1 255 ? 29.671 -4.592 -50.684 1.00 107.28 255 GLU A C 1
ATOM 1956 O O . GLU A 1 255 ? 30.068 -3.648 -50.003 1.00 119.97 255 GLU A O 1
ATOM 1958 N N . ASN A 1 256 ? 30.446 -5.617 -51.021 1.00 98.86 256 ASN A N 1
ATOM 1959 C CA . ASN A 1 256 ? 31.835 -5.708 -50.589 1.00 78.34 256 ASN A CA 1
ATOM 1960 C C . ASN A 1 256 ? 32.804 -5.760 -51.765 1.00 86.83 256 ASN A C 1
ATOM 1961 O O . ASN A 1 256 ? 32.443 -6.224 -52.846 1.00 92.07 256 ASN A O 1
ATOM 1966 N N . PRO A 1 257 ? 34.039 -5.273 -51.558 1.00 94.62 257 PRO A N 1
ATOM 1967 C CA . PRO A 1 257 ? 35.075 -5.352 -52.595 1.00 95.74 257 PRO A CA 1
ATOM 1968 C C . PRO A 1 257 ? 35.381 -6.795 -52.989 1.00 91.05 257 PRO A C 1
ATOM 1969 O O . PRO A 1 257 ? 35.089 -7.715 -52.224 1.00 91.60 257 PRO A O 1
ATOM 1973 N N . GLU A 1 258 ? 35.962 -6.974 -54.171 1.00 86.96 258 GLU A N 1
ATOM 1974 C CA . GLU A 1 258 ? 36.187 -8.294 -54.755 1.00 92.13 258 GLU A CA 1
ATOM 1975 C C . GLU A 1 258 ? 36.948 -9.249 -53.836 1.00 100.16 258 GLU A C 1
ATOM 1976 O O . GLU A 1 258 ? 36.553 -10.404 -53.672 1.00 101.22 258 GLU A O 1
ATOM 1982 N N . ALA A 1 259 ? 38.032 -8.759 -53.242 1.00 97.78 259 ALA A N 1
ATOM 1983 C CA . ALA A 1 259 ? 38.886 -9.575 -52.380 1.00 92.34 259 ALA A CA 1
ATOM 1984 C C . ALA A 1 259 ? 38.108 -10.193 -51.221 1.00 91.76 259 ALA A C 1
ATOM 1985 O O . ALA A 1 259 ? 38.304 -11.363 -50.880 1.00 99.90 259 ALA A O 1
ATOM 1987 N N . VAL A 1 260 ? 37.222 -9.400 -50.627 1.00 82.76 260 VAL A N 1
ATOM 1988 C CA . VAL A 1 260 ? 36.408 -9.847 -49.500 1.00 67.62 260 VAL A CA 1
ATOM 1989 C C . VAL A 1 260 ? 35.502 -11.013 -49.879 1.00 83.45 260 VAL A C 1
ATOM 1990 O O . VAL A 1 260 ? 35.498 -12.051 -49.217 1.00 77.78 260 VAL A O 1
ATOM 1994 N N . LEU A 1 261 ? 34.737 -10.837 -50.952 1.00 82.59 261 LEU A N 1
ATOM 1995 C CA . LEU A 1 261 ? 33.829 -11.876 -51.424 1.00 84.76 261 LEU A CA 1
ATOM 1996 C C . LEU A 1 261 ? 34.596 -13.064 -51.993 1.00 104.27 261 LEU A C 1
ATOM 1997 O O . LEU A 1 261 ? 34.034 -14.143 -52.183 1.00 115.30 261 LEU A O 1
ATOM 2002 N N . ARG A 1 262 ? 35.882 -12.863 -52.264 1.00 94.86 262 ARG A N 1
ATOM 2003 C CA . ARG A 1 262 ? 36.707 -13.917 -52.841 1.00 89.61 262 ARG A CA 1
ATOM 2004 C C . ARG A 1 262 ? 37.370 -14.779 -51.769 1.00 94.50 262 ARG A C 1
ATOM 2005 O O . ARG A 1 262 ? 37.628 -15.962 -51.992 1.00 111.16 262 ARG A O 1
ATOM 2013 N N . THR A 1 263 ? 37.640 -14.193 -50.606 1.00 92.13 263 THR A N 1
ATOM 2014 C CA . THR A 1 263 ? 38.367 -14.907 -49.560 1.00 97.34 263 THR A CA 1
ATOM 2015 C C . THR A 1 263 ? 37.569 -15.119 -48.273 1.00 89.97 263 THR A C 1
ATOM 2016 O O . THR A 1 263 ? 38.100 -15.642 -47.294 1.00 74.08 263 THR A O 1
ATOM 2020 N N . PHE A 1 264 ? 36.301 -14.720 -48.267 1.00 88.56 264 PHE A N 1
ATOM 2021 C CA . PHE A 1 264 ? 35.486 -14.845 -47.061 1.00 89.52 264 PHE A CA 1
ATOM 2022 C C . PHE A 1 264 ? 34.059 -15.301 -47.344 1.00 94.82 264 PHE A C 1
ATOM 2023 O O . PHE A 1 264 ? 33.499 -15.017 -48.403 1.00 103.50 264 PHE A O 1
ATOM 2031 N N . LEU A 1 265 ? 33.477 -16.010 -46.381 1.00 86.10 265 LEU A N 1
ATOM 2032 C CA . LEU A 1 265 ? 32.070 -16.382 -46.448 1.00 73.66 265 LEU A CA 1
ATOM 2033 C C . LEU A 1 265 ? 31.433 -16.249 -45.069 1.00 71.33 265 LEU A C 1
ATOM 2034 O O . LEU A 1 265 ? 32.134 -16.169 -44.058 1.00 62.13 265 LEU A O 1
ATOM 2039 N N . VAL A 1 266 ? 30.105 -16.224 -45.036 1.00 75.38 266 VAL A N 1
ATOM 2040 C CA . VAL A 1 266 ? 29.374 -16.162 -43.778 1.00 76.13 266 VAL A CA 1
ATOM 2041 C C . VAL A 1 266 ? 28.215 -17.158 -43.787 1.00 86.79 266 VAL A C 1
ATOM 2042 O O . VAL A 1 266 ? 27.560 -17.357 -44.811 1.00 91.65 266 VAL A O 1
ATOM 2046 N N . ASP A 1 267 ? 27.985 -17.803 -42.648 1.00 92.69 267 ASP A N 1
ATOM 2047 C CA . ASP A 1 267 ? 26.874 -18.736 -42.512 1.00 109.10 267 ASP A CA 1
ATOM 2048 C C . ASP A 1 267 ? 25.583 -17.975 -42.229 1.00 108.44 267 ASP A C 1
ATOM 2049 O O . ASP A 1 267 ? 25.492 -17.250 -41.237 1.00 116.79 267 ASP A O 1
ATOM 2054 N N . PRO A 1 268 ? 24.580 -18.138 -43.107 1.00 90.17 268 PRO A N 1
ATOM 2055 C CA . PRO A 1 268 ? 23.305 -17.413 -43.049 1.00 84.43 268 PRO A CA 1
ATOM 2056 C C . PRO A 1 268 ? 22.531 -17.636 -41.751 1.00 83.75 268 PRO A C 1
ATOM 2057 O O . PRO A 1 268 ? 21.746 -16.776 -41.353 1.00 83.76 268 PRO A O 1
ATOM 2061 N N . GLN A 1 269 ? 22.752 -18.776 -41.104 1.00 84.38 269 GLN A N 1
ATOM 2062 C CA . GLN A 1 269 ? 22.008 -19.123 -39.899 1.00 94.66 269 GLN A CA 1
ATOM 2063 C C . GLN A 1 269 ? 22.799 -18.825 -38.629 1.00 101.03 269 GLN A C 1
ATOM 2064 O O . GLN A 1 269 ? 22.428 -17.950 -37.845 1.00 95.95 269 GLN A O 1
ATOM 2066 N N . THR A 1 270 ? 23.890 -19.559 -38.436 1.00 105.41 270 THR A N 1
ATOM 2067 C CA . THR A 1 270 ? 24.689 -19.461 -37.219 1.00 99.66 270 THR A CA 1
ATOM 2068 C C . THR A 1 270 ? 25.392 -18.113 -37.084 1.00 94.86 270 THR A C 1
ATOM 2069 O O . THR A 1 270 ? 25.470 -17.550 -35.992 1.00 97.00 270 THR A O 1
ATOM 2073 N N . GLY A 1 271 ? 25.900 -17.601 -38.199 1.00 95.54 271 GLY A N 1
ATOM 2074 C CA . GLY A 1 271 ? 26.660 -16.367 -38.190 1.00 86.92 271 GLY A CA 1
ATOM 2075 C C . GLY A 1 271 ? 28.148 -16.649 -38.247 1.00 93.41 271 GLY A C 1
ATOM 2076 O O . GLY A 1 271 ? 28.971 -15.780 -37.958 1.00 86.19 271 GLY A O 1
ATOM 2077 N N . GLU A 1 272 ? 28.490 -17.877 -38.621 1.00 95.86 272 GLU A N 1
ATOM 2078 C CA . GLU A 1 272 ? 29.884 -18.290 -38.724 1.00 94.13 272 GLU A CA 1
ATOM 2079 C C . GLU A 1 272 ? 30.600 -17.576 -39.862 1.00 101.19 272 GLU A C 1
ATOM 2080 O O . GLU A 1 272 ? 30.504 -17.974 -41.022 1.00 113.20 272 GLU A O 1
ATOM 2086 N N . VAL A 1 273 ? 31.313 -16.510 -39.518 1.00 91.27 273 VAL A N 1
ATOM 2087 C CA . VAL A 1 273 ? 32.160 -15.813 -40.474 1.00 67.47 273 VAL A CA 1
ATOM 2088 C C . VAL A 1 273 ? 33.471 -16.573 -40.627 1.00 67.89 273 VAL A C 1
ATOM 2089 O O . VAL A 1 273 ? 34.311 -16.576 -39.712 1.00 81.43 273 VAL A O 1
ATOM 2093 N N . ARG A 1 274 ? 33.626 -17.210 -41.788 1.00 72.95 274 ARG A N 1
ATOM 2094 C CA . ARG A 1 274 ? 34.733 -18.124 -42.065 1.00 84.54 274 ARG A CA 1
ATOM 2095 C C . ARG A 1 274 ? 35.475 -17.798 -43.363 1.00 97.76 274 ARG A C 1
ATOM 2096 O O . ARG A 1 274 ? 35.088 -16.896 -44.110 1.00 99.83 274 ARG A O 1
ATOM 2104 N N . LEU A 1 275 ? 36.530 -18.566 -43.629 1.00 96.43 275 LEU A N 1
ATOM 2105 C CA . LEU A 1 275 ? 37.339 -18.402 -44.835 1.00 86.24 275 LEU A CA 1
ATOM 2106 C C . LEU A 1 275 ? 36.863 -19.280 -45.992 1.00 81.43 275 LEU A C 1
ATOM 2107 O O . LEU A 1 275 ? 36.393 -20.400 -45.787 1.00 88.67 275 LEU A O 1
ATOM 2112 N N . ARG A 1 276 ? 37.005 -18.765 -47.210 1.00 75.46 276 ARG A N 1
ATOM 2113 C CA . ARG A 1 276 ? 36.786 -19.558 -48.415 1.00 81.36 276 ARG A CA 1
ATOM 2114 C C . ARG A 1 276 ? 37.950 -19.359 -49.380 1.00 88.68 276 ARG A C 1
ATOM 2115 O O . ARG A 1 276 ? 37.876 -19.748 -50.546 1.00 95.80 276 ARG A O 1
ATOM 2123 N N . GLY A 1 277 ? 39.024 -18.750 -48.883 1.00 84.62 277 GLY A N 1
ATOM 2124 C CA . GLY A 1 277 ? 40.204 -18.496 -49.689 1.00 87.66 277 GLY A CA 1
ATOM 2125 C C . GLY A 1 277 ? 41.474 -18.369 -48.866 1.00 88.00 277 GLY A C 1
ATOM 2126 O O . GLY A 1 277 ? 41.415 -18.182 -47.650 1.00 100.65 277 GLY A O 1
ATOM 2127 N N . PRO A 1 278 ? 42.637 -18.477 -49.527 1.00 77.15 278 PRO A N 1
ATOM 2128 C CA . PRO A 1 278 ? 43.955 -18.376 -48.886 1.00 76.20 278 PRO A CA 1
ATOM 2129 C C . PRO A 1 278 ? 44.276 -16.968 -48.387 1.00 76.24 278 PRO A C 1
ATOM 2130 O O . PRO A 1 278 ? 43.539 -16.028 -48.681 1.00 89.76 278 PRO A O 1
ATOM 2134 N N . LEU A 1 279 ? 45.373 -16.833 -47.645 1.00 75.88 279 LEU A N 1
ATOM 2135 C CA . LEU A 1 279 ? 45.785 -15.540 -47.105 1.00 70.21 279 LEU A CA 1
ATOM 2136 C C . LEU A 1 279 ? 47.295 -15.334 -47.188 1.00 98.70 279 LEU A C 1
ATOM 2137 O O . LEU A 1 279 ? 48.075 -16.257 -46.950 1.00 114.47 279 LEU A O 1
ATOM 2142 N N . ASP A 1 280 ? 47.696 -14.110 -47.523 1.00 103.89 280 ASP A N 1
ATOM 2143 C CA . ASP A 1 280 ? 49.104 -13.733 -47.553 1.00 106.41 280 ASP A CA 1
ATOM 2144 C C . ASP A 1 280 ? 49.277 -12.317 -47.008 1.00 98.26 280 ASP A C 1
ATOM 2145 O O . ASP A 1 280 ? 48.724 -11.363 -47.555 1.00 107.92 280 ASP A O 1
ATOM 2147 N N . PHE A 1 281 ? 50.041 -12.196 -45.926 1.00 83.57 281 PHE A N 1
ATOM 2148 C CA . PHE A 1 281 ? 50.231 -10.926 -45.227 1.00 75.44 281 PHE A CA 1
ATOM 2149 C C . PHE A 1 281 ? 50.782 -9.828 -46.131 1.00 84.79 281 PHE A C 1
ATOM 2150 O O . PHE A 1 281 ? 50.394 -8.665 -46.021 1.00 78.15 281 PHE A O 1
ATOM 2158 N N . GLU A 1 282 ? 51.687 -10.210 -47.025 1.00 96.15 282 GLU A N 1
ATOM 2159 C CA . GLU A 1 282 ? 52.327 -9.265 -47.931 1.00 102.94 282 GLU A CA 1
ATOM 2160 C C . GLU A 1 282 ? 51.343 -8.695 -48.946 1.00 90.38 282 GLU A C 1
ATOM 2161 O O . GLU A 1 282 ? 51.540 -7.598 -49.470 1.00 80.03 282 GLU A O 1
ATOM 2167 N N . MET A 1 283 ? 50.277 -9.443 -49.213 1.00 88.43 283 MET A N 1
ATOM 2168 C CA . MET A 1 283 ? 49.300 -9.048 -50.221 1.00 91.90 283 MET A CA 1
ATOM 2169 C C . MET A 1 283 ? 48.195 -8.178 -49.628 1.00 93.91 283 MET A C 1
ATOM 2170 O O . MET A 1 283 ? 47.960 -7.064 -50.094 1.00 87.16 283 MET A O 1
ATOM 2175 N N . ILE A 1 284 ? 47.512 -8.689 -48.609 1.00 89.35 284 ILE A N 1
ATOM 2176 C CA . ILE A 1 284 ? 46.465 -7.925 -47.936 1.00 63.93 284 ILE A CA 1
ATOM 2177 C C . ILE A 1 284 ? 46.653 -7.966 -46.424 1.00 60.27 284 ILE A C 1
ATOM 2178 O O . ILE A 1 284 ? 46.481 -9.011 -45.799 1.00 54.64 284 ILE A O 1
ATOM 2183 N N . GLU A 1 285 ? 47.001 -6.824 -45.838 1.00 54.67 285 GLU A N 1
ATOM 2184 C CA . GLU A 1 285 ? 47.232 -6.747 -44.399 1.00 74.02 285 GLU A CA 1
ATOM 2185 C C . GLU A 1 285 ? 45.935 -6.783 -43.598 1.00 78.52 285 GLU A C 1
ATOM 2186 O O . GLU A 1 285 ? 45.843 -7.479 -42.588 1.00 74.95 285 GLU A O 1
ATOM 2192 N N . THR A 1 286 ? 44.937 -6.027 -44.044 1.00 87.25 286 THR A N 1
ATOM 2193 C CA . THR A 1 286 ? 43.684 -5.913 -43.306 1.00 85.06 286 THR A CA 1
ATOM 2194 C C . THR A 1 286 ? 42.456 -5.900 -44.213 1.00 95.45 286 THR A C 1
ATOM 2195 O O . THR A 1 286 ? 42.438 -5.230 -45.244 1.00 97.76 286 THR A O 1
ATOM 2199 N N . TYR A 1 287 ? 41.434 -6.650 -43.813 1.00 87.18 287 TYR A N 1
ATOM 2200 C CA . TYR A 1 287 ? 40.131 -6.604 -44.464 1.00 81.90 287 TYR A CA 1
ATOM 2201 C C . TYR A 1 287 ? 39.123 -5.898 -43.563 1.00 92.63 287 TYR A C 1
ATOM 2202 O O . TYR A 1 287 ? 39.216 -5.975 -42.338 1.00 105.39 287 TYR A O 1
ATOM 2211 N N . ASP A 1 288 ? 38.159 -5.212 -44.170 1.00 95.22 288 ASP A N 1
ATOM 2212 C CA . ASP A 1 288 ? 37.026 -4.668 -43.429 1.00 91.08 288 ASP A CA 1
ATOM 2213 C C . ASP A 1 288 ? 35.724 -5.080 -44.112 1.00 77.92 288 ASP A C 1
ATOM 2214 O O . ASP A 1 288 ? 35.419 -4.628 -45.214 1.00 64.81 288 ASP A O 1
ATOM 2219 N N . ILE A 1 289 ? 34.963 -5.947 -43.451 1.00 70.66 289 ILE A N 1
ATOM 2220 C CA . ILE A 1 289 ? 33.799 -6.573 -44.077 1.00 73.11 289 ILE A CA 1
ATOM 2221 C C . ILE A 1 289 ? 32.473 -6.153 -43.453 1.00 66.89 289 ILE A C 1
ATOM 2222 O O . ILE A 1 289 ? 32.251 -6.378 -42.269 1.00 55.61 289 ILE A O 1
ATOM 2227 N N . ASP A 1 290 ? 31.577 -5.570 -44.245 1.00 79.72 290 ASP A N 1
ATOM 2228 C CA . ASP A 1 290 ? 30.256 -5.232 -43.722 1.00 90.69 290 ASP A CA 1
ATOM 2229 C C . ASP A 1 290 ? 29.253 -6.361 -43.976 1.00 84.77 290 ASP A C 1
ATOM 2230 O O . ASP A 1 290 ? 28.866 -6.635 -45.113 1.00 89.97 290 ASP A O 1
ATOM 2235 N N . ILE A 1 291 ? 28.854 -7.028 -42.899 1.00 76.37 291 ILE A N 1
ATOM 2236 C CA . ILE A 1 291 ? 27.852 -8.081 -42.981 1.00 70.83 291 ILE A CA 1
ATOM 2237 C C . ILE A 1 291 ? 26.467 -7.519 -42.683 1.00 92.48 291 ILE A C 1
ATOM 2238 O O . ILE A 1 291 ? 26.321 -6.517 -41.971 1.00 101.35 291 ILE A O 1
ATOM 2243 N N . GLN A 1 292 ? 25.454 -8.179 -43.235 1.00 94.26 292 GLN A N 1
ATOM 2244 C CA . GLN A 1 292 ? 24.083 -7.694 -43.175 1.00 78.25 292 GLN A CA 1
ATOM 2245 C C . GLN A 1 292 ? 23.140 -8.755 -42.614 1.00 75.45 292 GLN A C 1
ATOM 2246 O O . GLN A 1 292 ? 23.000 -9.841 -43.181 1.00 87.18 292 GLN A O 1
ATOM 2252 N N . ALA A 1 293 ? 22.510 -8.435 -41.487 1.00 75.98 293 ALA A N 1
ATOM 2253 C CA . ALA A 1 293 ? 21.489 -9.288 -40.896 1.00 77.03 293 ALA A CA 1
ATOM 2254 C C . ALA A 1 293 ? 20.118 -8.880 -41.414 1.00 81.90 293 ALA A C 1
ATOM 2255 O O . ALA A 1 293 ? 19.649 -7.775 -41.141 1.00 92.12 293 ALA A O 1
ATOM 2257 N N . THR A 1 294 ? 19.484 -9.775 -42.163 1.00 82.45 294 THR A N 1
ATOM 2258 C CA . THR A 1 294 ? 18.200 -9.485 -42.787 1.00 72.76 294 THR A CA 1
ATOM 2259 C C . THR A 1 294 ? 17.057 -10.200 -42.074 1.00 91.80 294 THR A C 1
ATOM 2260 O O . THR A 1 294 ? 17.124 -11.404 -41.826 1.00 96.08 294 THR A O 1
ATOM 2264 N N . ASP A 1 295 ? 16.012 -9.448 -41.740 1.00 104.15 295 ASP A N 1
ATOM 2265 C CA . ASP A 1 295 ? 14.842 -10.011 -41.080 1.00 91.34 295 ASP A CA 1
ATOM 2266 C C . ASP A 1 295 ? 13.871 -10.580 -42.113 1.00 94.61 295 ASP A C 1
ATOM 2267 O O . ASP A 1 295 ? 13.974 -10.274 -43.301 1.00 92.03 295 ASP A O 1
ATOM 2272 N N . GLY A 1 296 ? 12.935 -11.407 -41.655 1.00 99.00 296 GLY A N 1
ATOM 2273 C CA . GLY A 1 296 ? 11.951 -12.015 -42.532 1.00 107.77 296 GLY A CA 1
ATOM 2274 C C . GLY A 1 296 ? 11.081 -10.990 -43.232 1.00 114.19 296 GLY A C 1
ATOM 2275 O O . GLY A 1 296 ? 10.734 -11.152 -44.402 1.00 122.33 296 GLY A O 1
ATOM 2276 N N . GLY A 1 297 ? 10.730 -9.929 -42.513 1.00 113.68 297 GLY A N 1
ATOM 2277 C CA . GLY A 1 297 ? 9.939 -8.853 -43.079 1.00 102.71 297 GLY A CA 1
ATOM 2278 C C . GLY A 1 297 ? 10.744 -8.004 -44.043 1.00 103.66 297 GLY A C 1
ATOM 2279 O O . GLY A 1 297 ? 10.189 -7.368 -44.937 1.00 99.27 297 GLY A O 1
ATOM 2280 N N . GLY A 1 298 ? 12.061 -7.992 -43.858 1.00 104.78 298 GLY A N 1
ATOM 2281 C CA . GLY A 1 298 ? 12.946 -7.267 -44.751 1.00 92.55 298 GLY A CA 1
ATOM 2282 C C . GLY A 1 298 ? 13.794 -6.212 -44.068 1.00 82.96 298 GLY A C 1
ATOM 2283 O O . GLY A 1 298 ? 14.595 -5.538 -44.717 1.00 64.83 298 GLY A O 1
ATOM 2284 N N . LEU A 1 299 ? 13.622 -6.063 -42.759 1.00 80.23 299 LEU A N 1
ATOM 2285 C CA . LEU A 1 299 ? 14.390 -5.084 -41.999 1.00 85.38 299 LEU A CA 1
ATOM 2286 C C . LEU A 1 299 ? 15.821 -5.563 -41.775 1.00 106.93 299 LEU A C 1
ATOM 2287 O O . LEU A 1 299 ? 16.055 -6.529 -41.051 1.00 114.80 299 LEU A O 1
ATOM 2292 N N . SER A 1 300 ? 16.774 -4.880 -42.400 1.00 102.37 300 SER A N 1
ATOM 2293 C CA . SER A 1 300 ? 18.174 -5.281 -42.324 1.00 87.01 300 SER A CA 1
ATOM 2294 C C . SER A 1 300 ? 19.003 -4.364 -41.429 1.00 79.31 300 SER A C 1
ATOM 2295 O O . SER A 1 300 ? 18.645 -3.209 -41.200 1.00 64.74 300 SER A O 1
ATOM 2298 N N . ALA A 1 301 ? 20.114 -4.895 -40.926 1.00 87.99 301 ALA A N 1
ATOM 2299 C CA . ALA A 1 301 ? 21.059 -4.106 -40.142 1.00 83.20 301 ALA A CA 1
ATOM 2300 C C . ALA A 1 301 ? 22.489 -4.506 -40.491 1.00 79.66 301 ALA A C 1
ATOM 2301 O O . ALA A 1 301 ? 22.772 -5.678 -40.712 1.00 80.94 301 ALA A O 1
ATOM 2303 N N . HIS A 1 302 ? 23.388 -3.529 -40.540 1.00 75.65 302 HIS A N 1
ATOM 2304 C CA . HIS A 1 302 ? 24.768 -3.787 -40.937 1.00 78.92 302 HIS A CA 1
ATOM 2305 C C . HIS A 1 302 ? 25.729 -3.781 -39.755 1.00 85.54 302 HIS A C 1
ATOM 2306 O O . HIS A 1 302 ? 25.466 -3.151 -38.732 1.00 90.19 302 HIS A O 1
ATOM 2313 N N . SER A 1 303 ? 26.845 -4.488 -39.905 1.00 88.51 303 SER A N 1
ATOM 2314 C CA . SER A 1 303 ? 27.920 -4.440 -38.917 1.00 62.73 303 SER A CA 1
ATOM 2315 C C . SER A 1 303 ? 29.238 -4.856 -39.552 1.00 62.68 303 SER A C 1
ATOM 2316 O O . SER A 1 303 ? 29.286 -5.813 -40.319 1.00 51.41 303 SER A O 1
ATOM 2319 N N . LYS A 1 304 ? 30.308 -4.136 -39.234 1.00 62.89 304 LYS A N 1
ATOM 2320 C CA . LYS A 1 304 ? 31.592 -4.395 -39.871 1.00 66.75 304 LYS A CA 1
ATOM 2321 C C . LYS A 1 304 ? 32.562 -5.156 -38.978 1.00 64.91 304 LYS A C 1
ATOM 2322 O O . LYS A 1 304 ? 32.801 -4.786 -37.830 1.00 51.87 304 LYS A O 1
ATOM 2328 N N . VAL A 1 305 ? 33.112 -6.232 -39.526 1.00 66.63 305 VAL A N 1
ATOM 2329 C CA . VAL A 1 305 ? 34.171 -6.980 -38.874 1.00 79.04 305 VAL A CA 1
ATOM 2330 C C . VAL A 1 305 ? 35.511 -6.558 -39.471 1.00 77.47 305 VAL A C 1
ATOM 2331 O O . VAL A 1 305 ? 35.711 -6.605 -40.690 1.00 50.68 305 VAL A O 1
ATOM 2335 N N . LEU A 1 306 ? 36.413 -6.114 -38.602 1.00 55.80 306 LEU A N 1
ATOM 2336 C CA . LEU A 1 306 ? 37.731 -5.653 -39.021 1.00 55.30 306 LEU A CA 1
ATOM 2337 C C . LEU A 1 306 ? 38.776 -6.739 -38.813 1.00 70.29 306 LEU A C 1
ATOM 2338 O O . LEU A 1 306 ? 39.318 -6.889 -37.719 1.00 57.79 306 LEU A O 1
ATOM 2343 N N . VAL A 1 307 ? 39.053 -7.498 -39.867 1.00 66.85 307 VAL A N 1
ATOM 2344 C CA . VAL A 1 307 ? 40.037 -8.569 -39.788 1.00 66.55 307 VAL A CA 1
ATOM 2345 C C . VAL A 1 307 ? 41.434 -8.035 -40.082 1.00 72.03 307 VAL A C 1
ATOM 2346 O O . VAL A 1 307 ? 41.617 -7.222 -40.985 1.00 77.37 307 VAL A O 1
ATOM 2350 N N . GLU A 1 308 ? 42.415 -8.482 -39.305 1.00 78.88 308 GLU A N 1
ATOM 2351 C CA . GLU A 1 308 ? 43.808 -8.130 -39.554 1.00 58.33 308 GLU A CA 1
ATOM 2352 C C . GLU A 1 308 ? 44.691 -9.375 -39.542 1.00 62.74 308 GLU A C 1
ATOM 2353 O O . GLU A 1 308 ? 44.836 -10.039 -38.514 1.00 66.31 308 GLU A O 1
ATOM 2359 N N . VAL A 1 309 ? 45.270 -9.695 -40.696 1.00 68.50 309 VAL A N 1
ATOM 2360 C CA . VAL A 1 309 ? 46.122 -10.870 -40.816 1.00 78.08 309 VAL A CA 1
ATOM 2361 C C . VAL A 1 309 ? 47.427 -10.643 -40.059 1.00 76.79 309 VAL A C 1
ATOM 2362 O O . VAL A 1 309 ? 47.904 -9.515 -39.941 1.00 84.19 309 VAL A O 1
ATOM 2366 N N . VAL A 1 310 ? 47.991 -11.720 -39.529 1.00 76.08 310 VAL A N 1
ATOM 2367 C CA . VAL A 1 310 ? 49.186 -11.621 -38.704 1.00 78.27 310 VAL A CA 1
ATOM 2368 C C . VAL A 1 310 ? 50.310 -12.489 -39.274 1.00 104.10 310 VAL A C 1
ATOM 2369 O O . VAL A 1 310 ? 50.052 -13.427 -40.033 1.00 103.57 310 VAL A O 1
ATOM 2373 N N . ASP A 1 311 ? 51.547 -12.127 -38.933 1.00 104.31 311 ASP A N 1
ATOM 2374 C CA . ASP A 1 311 ? 52.768 -12.864 -39.279 1.00 80.14 311 ASP A CA 1
ATOM 2375 C C . ASP A 1 311 ? 53.198 -12.681 -40.733 1.00 79.85 311 ASP A C 1
ATOM 2376 O O . ASP A 1 311 ? 52.395 -12.817 -41.657 1.00 72.20 311 ASP A O 1
ATOM 2381 N N . VAL A 1 312 ? 54.480 -12.371 -40.913 1.00 93.24 312 VAL A N 1
ATOM 2382 C CA . VAL A 1 312 ? 55.092 -12.277 -42.233 1.00 92.70 312 VAL A CA 1
ATOM 2383 C C . VAL A 1 312 ? 54.999 -13.629 -42.935 1.00 78.64 312 VAL A C 1
ATOM 2384 O O . VAL A 1 312 ? 55.102 -14.671 -42.293 1.00 75.00 312 VAL A O 1
ATOM 2388 N N . ASN A 1 313 ? 54.794 -13.608 -44.250 1.00 68.41 313 ASN A N 1
ATOM 2389 C CA . ASN A 1 313 ? 54.623 -14.836 -45.017 1.00 83.18 313 ASN A CA 1
ATOM 2390 C C . ASN A 1 313 ? 55.832 -15.757 -44.892 1.00 108.70 313 ASN A C 1
ATOM 2391 O O . ASN A 1 313 ? 56.935 -15.410 -45.314 1.00 120.38 313 ASN A O 1
ATOM 2396 N N . ASP A 1 314 ? 55.598 -16.925 -44.296 1.00 122.67 314 ASP A N 1
ATOM 2397 C CA . ASP A 1 314 ? 56.627 -17.936 -44.043 1.00 125.44 314 ASP A CA 1
ATOM 2398 C C . ASP A 1 314 ? 57.723 -17.442 -43.100 1.00 129.81 314 ASP A C 1
ATOM 2399 O O . ASP A 1 314 ? 58.892 -17.793 -43.256 1.00 127.82 314 ASP A O 1
ATOM 2401 N N . HIS A 1 315 ? 57.339 -16.632 -42.118 1.00 130.72 315 HIS A N 1
ATOM 2402 C CA . HIS A 1 315 ? 58.277 -16.176 -41.099 1.00 125.12 315 HIS A CA 1
ATOM 2403 C C . HIS A 1 315 ? 58.519 -17.286 -40.082 1.00 139.06 315 HIS A C 1
ATOM 2404 O O . HIS A 1 315 ? 59.640 -17.480 -39.610 1.00 142.72 315 HIS A O 1
ATOM 2406 N N . HIS A 1 316 ? 57.458 -18.014 -39.752 1.00 140.90 316 HIS A N 1
ATOM 2407 C CA . HIS A 1 316 ? 57.551 -19.159 -38.854 1.00 140.90 316 HIS A CA 1
ATOM 2408 C C . HIS A 1 316 ? 56.671 -20.304 -39.347 1.00 130.29 316 HIS A C 1
ATOM 2409 O O . HIS A 1 316 ? 56.149 -21.087 -38.554 1.00 124.99 316 HIS A O 1
#

Nearest PDB structures (foldseek):
  4zpl-assembly1_A  TM=1.003E+00  e=8.327E-65  Mus musculus
  6meq-assembly1_A  TM=9.283E-01  e=2.404E-36  Homo sapiens
  4zi9-assembly1_B  TM=9.068E-01  e=7.150E-37  Mus musculus
  5szl-assembly1_B  TM=8.730E-01  e=5.211E-37  Mus musculus
  5szm-assembly1_A  TM=8.982E-01  e=5.116E-35  Mus musculus

Solvent-accessible surface area: 17376 Å² total; per-residue (Å²): 135,70,42,106,29,61,9,44,5,58,55,120,59,38,36,104,24,13,61,1,6,86,67,19,73,35,127,60,49,47,0,45,147,36,21,4,136,44,63,28,90,72,134,18,107,30,20,105,26,82,101,166,56,0,30,1,40,0,116,72,105,1,50,1,25,76,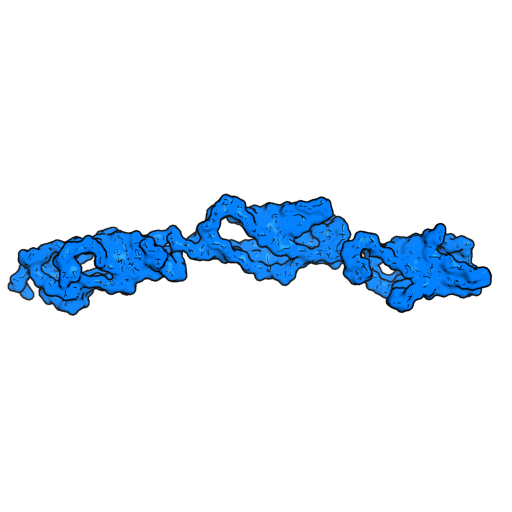67,30,22,131,55,93,78,0,44,24,108,17,69,2,42,1,37,159,90,150,68,60,47,134,2,34,0,72,2,93,34,63,27,52,37,40,1,69,6,160,70,106,140,22,102,38,122,0,55,9,79,14,103,114,40,36,110,32,96,21,93,45,9,111,8,79,2,30,48,130,32,5,33,60,72,11,70,35,41,107,45,99,26,11,87,36,72,24,87,114,152,108,169,24,16,92,74,1,6,0,12,0,64,64,95,8,65,46,51,72,75,73,68,12,98,5,56,4,29,0,36,6,36,9,115,108,80,75,67,11,75,3,48,1,107,0,28,9,76,42,45,26,71,60,84,1,128,26,82,42,137,62,23,168,4,113,12,61,12,113,37,108,123,29,31,89,17,24,90,0,68,15,90,17,122,8,36,68,88,30,39,116,30,64,9,45,38,31,100,21,85,124,28,3,74,123,9,2,69,16,40,75,78,77,0,51,0,71,3,123,8,123,21,13,54,122,140,51,102,85,10,69,0,28,0,39,0,40,5,45,54,46,65,40,21,97,2,86,0,58,3,79,10,75,46,93,62,99,50,214

B-factor: mean 84.83, std 22.9, range [22.8, 181.03]